Protein 4CW9 (pdb70)

Organism: NCBI:txid885315

Secondary structure (DSSP, 8-state):
--EE---HHHHHHHHHH-SEEEEEEE-SSB-SS---HHHHHHHHHH-TTSEEEEEETTT-HHHHHHHT--SSSEEEEEETTEEEEEEES--HHHHHHHHHT-/-EEE---HHHHHHHHTT-SEEEEEEE-TT-HHHHHHHHHHHHHHHH-TTSEEEEEETTT-HHHHHHHT--SBSEEEEEETTEEEEEEES--HHHHHHHHHTS--

B-factor: mean 36.19, std 14.2, range [16.57, 106.76]

Nearest PDB structures (foldseek):
  4cw9-assembly1_A  TM=1.010E+00  e=3.900E-22  Entamoeba histolytica HM-3:IMSS
  4j57-assembly1_F  TM=9.463E-01  e=2.880E-12  Plasmodium falciparum 3D7
  1syr-assembly1_B  TM=9.422E-01  e=5.236E-12  Plasmodium falciparum 3D7
  5jy5-assembly2_B  TM=9.322E-01  e=1.620E-11  Cryptococcus neoformans H99
  7vu4-assembly1_A  TM=9.335E-01  e=2.311E-10  synthetic construct

Solvent-accessible s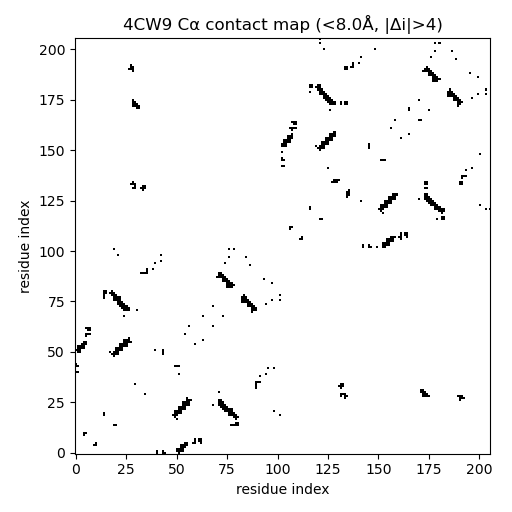urface area: 10497 Å² total; per-residue (Å²): 121,16,43,125,22,64,51,29,104,115,0,72,50,20,20,93,105,62,135,19,0,0,0,1,0,31,9,48,59,2,6,135,49,97,42,9,24,96,9,0,78,82,7,4,58,111,66,123,114,11,60,1,0,19,0,19,32,96,120,2,142,111,0,19,106,92,25,99,18,193,55,35,10,5,0,0,9,1,22,94,40,110,74,91,84,87,39,64,26,29,62,139,109,25,0,90,109,0,3,95,90,54,111,22,51,118,19,53,44,31,124,118,0,67,59,27,16,91,104,58,131,5,0,0,0,0,0,20,1,93,78,0,22,28,2,140,63,0,20,80,38,0,71,101,4,7,50,112,65,126,108,8,79,1,0,14,0,31,22,76,122,0,72,100,0,16,93,108,27,102,12,171,17,12,0,3,0,0,5,4,33,78,47,115,75,100,91,84,42,44,1,23,60,113,92,19,0,20,88,0,1,114,78,1,168,97

InterPro domains:
  IPR005746 Thioredoxin [PIRSF000077] (3-99)
  IPR005746 Thioredoxin [TIGR01068] (14-101)
  IPR013766 Thioredoxin domain [PF00085] (14-101)
  IPR013766 Thioredoxin domain [PS51352] (1-103)
  IPR017937 Thioredoxin, conserved site [PS00194] (23-41)
  IPR036249 Thioredoxin-like superfamily [SSF52833] (3-101)

Radius of gyration: 19.61 Å; Cα contacts (8 Å, |Δi|>4): 383; chains: 2; bounding box: 44×50×38 Å

CATH classification: 3.40.30.10

Sequence (206 aa):
AVLHINALDQLTALLSTEKVIVIDFFATWCGPSRSISPYFEEELAGQYNNIKFVKVDVDQAEEICVNYKVRSMMPTFVLVKDGIEQKRFSGADRNALKQMVETAAVLHINALDQLTALLSTEKVIVIDFFATWCGPSRSISPYFEELAGQYNNIKFVKVDVDQAEEICVNYKKVRSMPTFVLVKDGIEQKRFSGADRNALKQMVETAHH

Foldseek 3Di:
DAAEDQEPVVVQVCLQPAFKEKEWAAEPDDDPDDALVVVLVVVCVVCVNYHHYYYDCVRRVPVCVVVVPDAHTKIWMHGNNHTDDIDHDRDSVVVCVSSVVD/DEAEDQDPVVVLVVLQPAFKEKEWEAEPPDVQRVVCVVVLVVVCVVDPNYHYYYYYCVRRVVVCVVVVPDAPGKMWMRGNSRTDDIDHTNDSVVVVCVSVPNCD

Structure (mmCIF, N/CA/C/O backbone):
data_4CW9
#
_entry.id   4CW9
#
_cell.length_a   35.457
_cell.length_b   47.954
_cell.length_c   117.385
_cell.angle_alpha   90.00
_cell.angle_beta   90.00
_cell.angle_gamma   90.00
#
_symmetry.space_group_name_H-M   'P 21 21 21'
#
loop_
_entity.id
_entity.type
_entity.pdbx_description
1 polymer THIOREDOXIN
2 water water
#
loop_
_atom_site.group_PDB
_atom_site.id
_atom_site.type_symbol
_atom_site.label_atom_id
_atom_site.label_alt_id
_atom_site.label_comp_id
_atom_site.label_asym_id
_atom_site.label_entity_id
_atom_site.label_seq_id
_atom_site.pdbx_PDB_ins_code
_atom_site.Cartn_x
_atom_site.Cartn_y
_atom_site.Cartn_z
_atom_site.occupancy
_atom_site.B_iso_or_equiv
_atom_site.auth_seq_id
_atom_site.auth_comp_id
_atom_site.auth_asym_id
_atom_site.auth_atom_id
_atom_site.pdbx_PDB_model_num
ATOM 1 N N . ALA A 1 2 ? -27.402 -34.003 61.662 1.00 30.66 2 ALA A N 1
ATOM 2 C CA . ALA A 1 2 ? -26.651 -33.123 60.748 1.00 33.57 2 ALA A CA 1
ATOM 3 C C . ALA A 1 2 ? -26.527 -33.706 59.336 1.00 30.64 2 ALA A C 1
ATOM 4 O O . ALA A 1 2 ? -26.874 -34.859 59.069 1.00 28.32 2 ALA A O 1
ATOM 6 N N . VAL A 1 3 ? -25.996 -32.907 58.448 1.00 26.31 3 VAL A N 1
ATOM 7 C CA . VAL A 1 3 ? -25.740 -33.357 57.086 1.00 23.91 3 VAL A CA 1
ATOM 8 C C . VAL A 1 3 ? -24.364 -33.982 57.043 1.00 22.39 3 VAL A C 1
ATOM 9 O O . VAL A 1 3 ? -23.378 -33.410 57.547 1.00 24.77 3 VAL A O 1
ATOM 13 N N . LEU A 1 4 ? -24.267 -35.171 56.472 1.00 20.51 4 LEU A N 1
ATOM 14 C CA . LEU A 1 4 ? -22.988 -35.775 56.234 1.00 18.33 4 LEU A CA 1
ATOM 15 C C . LEU A 1 4 ? -22.255 -35.138 55.046 1.00 20.07 4 LEU A C 1
ATOM 16 O O . LEU A 1 4 ? -22.882 -34.650 54.072 1.00 20.50 4 LEU A O 1
ATOM 21 N N . HIS A 1 5 ? -20.920 -35.152 55.112 1.00 20.09 5 HIS A N 1
ATOM 22 C CA . HIS A 1 5 ? -20.121 -34.661 53.992 1.00 21.99 5 HIS A CA 1
ATOM 23 C C . HIS A 1 5 ? -19.114 -35.730 53.657 1.00 22.66 5 HIS A C 1
ATOM 24 O O . HIS A 1 5 ? -18.195 -35.962 54.423 1.00 21.61 5 HIS A O 1
ATOM 31 N N . ILE A 1 6 ? -19.321 -36.409 52.521 1.00 21.42 6 ILE A N 1
ATOM 32 C CA . ILE A 1 6 ? -18.473 -37.521 52.055 1.00 21.19 6 ILE A CA 1
ATOM 33 C C . ILE A 1 6 ? -17.919 -37.281 50.656 1.00 24.10 6 ILE A C 1
ATOM 34 O O . ILE A 1 6 ? -18.650 -36.882 49.734 1.00 24.25 6 ILE A O 1
ATOM 39 N N . ASN A 1 7 ? -16.636 -37.564 50.492 1.00 24.81 7 ASN A N 1
ATOM 40 C CA . ASN A 1 7 ? -15.960 -37.419 49.221 1.00 28.63 7 ASN A CA 1
ATOM 41 C C . ASN A 1 7 ? -15.223 -38.682 48.760 1.00 27.89 7 ASN A C 1
ATOM 42 O O . ASN A 1 7 ? -14.756 -38.719 47.646 1.00 29.07 7 ASN A O 1
ATOM 47 N N . ALA A 1 8 ? -15.233 -39.722 49.586 1.00 26.54 8 ALA A N 1
ATOM 48 C CA . ALA A 1 8 ? -14.535 -40.961 49.360 1.00 27.60 8 ALA A CA 1
ATOM 49 C C . ALA A 1 8 ? -15.527 -42.047 49.121 1.00 25.99 8 ALA A C 1
ATOM 50 O O . ALA A 1 8 ? -16.357 -42.326 49.969 1.00 28.12 8 ALA A O 1
ATOM 52 N N . LEU A 1 9 ? -15.395 -42.723 47.977 1.00 24.27 9 LEU A N 1
ATOM 53 C CA . LEU A 1 9 ? -16.303 -43.781 47.587 1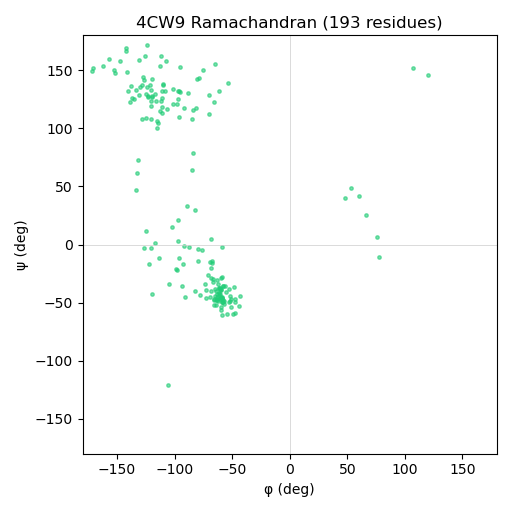.00 25.11 9 LEU A CA 1
ATOM 54 C C . LEU A 1 9 ? -16.497 -44.854 48.659 1.00 24.26 9 LEU A C 1
ATOM 55 O O . LEU A 1 9 ? -17.636 -45.256 48.931 1.00 28.45 9 LEU A O 1
ATOM 60 N N . ASP A 1 10 ? -15.429 -45.365 49.235 1.00 27.98 10 ASP A N 1
ATOM 61 C CA . ASP A 1 10 ? -15.591 -46.502 50.178 1.00 31.69 10 ASP A CA 1
ATOM 62 C C . ASP A 1 10 ? -16.349 -46.110 51.451 1.00 29.21 10 ASP A C 1
ATOM 63 O O . ASP A 1 10 ? -17.076 -46.928 52.052 1.00 27.51 10 ASP A O 1
ATOM 68 N N . GLN A 1 11 ? -16.201 -44.848 51.825 1.00 31.93 11 GLN A N 1
ATOM 69 C CA . GLN A 1 11 ? -16.953 -44.290 52.954 1.00 30.94 11 GLN A CA 1
ATOM 70 C C . GLN A 1 11 ? -18.414 -44.169 52.660 1.00 26.09 11 GLN A C 1
ATOM 71 O O . GLN A 1 11 ? -19.275 -44.460 53.504 1.00 28.55 11 GLN A O 1
ATOM 77 N N . LEU A 1 12 ? -18.743 -43.752 51.440 1.00 26.17 12 LEU A N 1
ATOM 78 C CA . LEU A 1 12 ? -20.150 -43.781 50.969 1.00 25.55 12 LEU A CA 1
ATOM 79 C C . LEU A 1 12 ? -20.713 -45.192 50.888 1.00 25.83 12 LEU A C 1
ATOM 80 O O . LEU A 1 12 ? -21.788 -45.477 51.369 1.00 22.99 12 LEU A O 1
ATOM 85 N N . THR A 1 13 ? -19.949 -46.072 50.277 1.00 29.14 13 THR A N 1
ATOM 86 C CA . THR A 1 13 ? -20.352 -47.450 50.147 1.00 27.87 13 THR A CA 1
ATOM 87 C C . THR A 1 13 ? -20.594 -48.088 51.523 1.00 31.12 13 THR A C 1
ATOM 88 O O . THR A 1 13 ? -21.607 -48.724 51.767 1.00 29.84 13 THR A O 1
ATOM 92 N N . ALA A 1 14 ? -19.670 -47.870 52.442 1.00 30.70 14 ALA A N 1
ATOM 93 C CA . ALA A 1 14 ? -19.858 -48.376 53.783 1.00 30.39 14 ALA A CA 1
ATOM 94 C C . ALA A 1 14 ? -21.128 -47.801 54.458 1.00 30.22 14 ALA A C 1
ATOM 95 O O . ALA A 1 14 ? -21.842 -48.523 55.164 1.00 32.12 14 ALA A O 1
ATOM 97 N N . LEU A 1 15 ? -21.448 -46.513 54.227 1.00 31.51 15 LEU A N 1
ATOM 98 C CA . LEU A 1 15 ? -22.668 -45.904 54.790 1.00 25.66 15 LEU A CA 1
ATOM 99 C C . LEU A 1 15 ? -23.953 -46.586 54.323 1.00 27.58 15 LEU A C 1
ATOM 100 O O . LEU A 1 15 ? -24.863 -46.890 55.109 1.00 30.23 15 LEU A O 1
ATOM 105 N N . LEU A 1 16 ? -23.998 -46.803 53.031 1.00 31.11 16 LEU A N 1
ATOM 106 C CA . LEU A 1 16 ? -25.034 -47.516 52.316 1.00 32.09 16 LEU A CA 1
ATOM 107 C C . LEU A 1 16 ? -25.241 -48.956 52.807 1.00 32.34 16 LEU A C 1
ATOM 108 O O . LEU A 1 16 ? -26.379 -49.414 52.867 1.00 37.16 16 LEU A O 1
ATOM 113 N N . SER A 1 17 ? -24.166 -49.625 53.192 1.00 36.84 17 SER A N 1
ATOM 114 C CA . SER A 1 17 ? -24.284 -50.901 53.936 1.00 43.05 17 SER A CA 1
ATOM 115 C C . SER A 1 17 ? -24.931 -50.815 55.326 1.00 43.27 17 SER A C 1
ATOM 116 O O . SER A 1 17 ? -25.673 -51.705 55.686 1.00 50.54 17 SER A O 1
ATOM 119 N N . THR A 1 18 ? -24.623 -49.769 56.089 1.00 47.96 18 THR A N 1
ATOM 120 C CA . THR A 1 18 ? -24.920 -49.701 57.522 1.00 46.79 18 THR A CA 1
ATOM 121 C C . THR A 1 18 ? -26.186 -48.924 57.851 1.00 51.98 18 THR A C 1
ATOM 122 O O . THR A 1 18 ? -26.773 -49.135 58.924 1.00 51.55 18 THR A O 1
ATOM 126 N N . GLU A 1 19 ? -26.624 -48.037 56.951 1.00 45.28 19 GLU A N 1
ATOM 127 C CA . GLU A 1 19 ? -27.891 -47.291 57.147 1.00 42.69 19 GLU A CA 1
ATOM 128 C C . GLU A 1 19 ? -28.924 -47.725 56.132 1.00 40.53 19 GLU A C 1
ATOM 129 O O . GLU A 1 19 ? -28.592 -48.241 55.104 1.00 42.22 19 GLU A O 1
ATOM 135 N N . LYS A 1 20 ? -30.171 -47.405 56.431 1.00 38.60 20 LYS A N 1
ATOM 136 C CA . LYS A 1 20 ? -31.332 -47.876 55.751 1.00 43.12 20 LYS A CA 1
ATOM 137 C C . LYS A 1 20 ? -31.795 -46.981 54.597 1.00 40.10 20 LYS A C 1
ATOM 138 O O . LYS A 1 20 ? -32.160 -47.487 53.527 1.00 36.85 20 LYS A O 1
ATOM 144 N N . VAL A 1 21 ? -31.825 -45.677 54.845 1.00 32.31 21 VAL A N 1
ATOM 145 C CA . VAL A 1 21 ? -32.293 -44.695 53.868 1.00 32.19 21 VAL A CA 1
ATOM 146 C C . VAL A 1 21 ? -31.307 -43.514 53.853 1.00 29.82 21 VAL A C 1
ATOM 147 O O . VAL A 1 21 ? -31.014 -42.897 54.872 1.00 23.57 21 VAL A O 1
ATOM 151 N N . ILE A 1 22 ? -30.806 -43.223 52.654 1.00 31.74 22 ILE A N 1
ATOM 152 C CA . ILE A 1 22 ? -29.810 -42.186 52.421 1.00 27.44 22 ILE A CA 1
ATOM 153 C C . ILE A 1 22 ? -30.286 -41.389 51.233 1.00 28.13 22 ILE A C 1
ATOM 154 O O . ILE A 1 22 ? -30.718 -41.968 50.211 1.00 25.53 22 ILE A O 1
ATOM 159 N N . VAL A 1 23 ? -30.236 -40.065 51.389 1.00 24.13 23 VAL A N 1
ATOM 160 C CA . VAL A 1 23 ? -30.431 -39.112 50.293 1.00 24.80 23 VAL A CA 1
ATOM 161 C C . VAL A 1 23 ? -29.124 -38.379 50.028 1.00 24.01 23 VAL A C 1
ATOM 162 O O . VAL A 1 23 ? -28.584 -37.676 50.940 1.00 24.22 23 VAL A O 1
ATOM 166 N N . ILE A 1 24 ? -28.559 -38.602 48.831 1.00 22.77 24 ILE A N 1
ATOM 167 C CA . ILE A 1 24 ? -27.263 -37.992 48.418 1.00 23.98 24 ILE A CA 1
ATOM 168 C C . ILE A 1 24 ? -27.492 -36.722 47.562 1.00 23.76 24 ILE A C 1
ATOM 169 O O . ILE A 1 24 ? -28.233 -36.767 46.613 1.00 25.42 24 ILE A O 1
ATOM 174 N N . ASP A 1 25 ? -26.808 -35.619 47.880 1.00 21.61 25 ASP A N 1
ATOM 175 C CA . ASP A 1 25 ? -26.846 -34.350 47.130 1.00 21.30 25 ASP A CA 1
ATOM 176 C C . ASP A 1 25 ? -25.430 -34.161 46.565 1.00 21.60 25 ASP A C 1
ATOM 177 O O . ASP A 1 25 ? -24.469 -33.867 47.307 1.00 18.81 25 ASP A O 1
ATOM 182 N N . PHE A 1 26 ? -25.325 -34.411 45.259 1.00 20.81 26 PHE A N 1
ATOM 183 C CA . PHE A 1 26 ? -24.118 -34.160 44.523 1.00 21.16 26 PHE A CA 1
ATOM 184 C C . PHE A 1 26 ? -24.237 -32.714 44.162 1.00 21.08 26 PHE A C 1
ATOM 185 O O . PHE A 1 26 ? -25.004 -32.329 43.250 1.00 22.48 26 PHE A O 1
ATOM 193 N N . PHE A 1 27 ? -23.424 -31.898 44.819 1.00 22.02 27 PHE A N 1
ATOM 194 C CA . PHE A 1 27 ? -23.498 -30.467 44.666 1.00 20.59 27 PHE A CA 1
ATOM 195 C C . PHE A 1 27 ? -22.139 -29.903 44.234 1.00 21.57 27 PHE A C 1
ATOM 196 O O . PHE A 1 27 ? -21.132 -30.607 44.192 1.00 16.57 27 PHE A O 1
ATOM 204 N N . ALA A 1 28 ? -22.135 -28.626 43.890 1.00 23.32 28 ALA A N 1
ATOM 205 C CA . ALA A 1 28 ? -20.894 -27.884 43.541 1.00 28.05 28 ALA A CA 1
ATOM 206 C C . ALA A 1 28 ? -20.869 -26.579 44.315 1.00 29.16 28 ALA A C 1
ATOM 207 O O . ALA A 1 28 ? -21.916 -26.128 44.727 1.00 32.89 28 ALA A O 1
ATOM 209 N N . THR A 1 29 ? -19.677 -25.999 44.470 1.00 32.45 29 THR A N 1
ATOM 210 C CA . THR A 1 29 ? -19.435 -24.678 45.080 1.00 32.50 29 THR A CA 1
ATOM 211 C C . THR A 1 29 ? -19.666 -23.489 44.074 1.00 34.08 29 THR A C 1
ATOM 212 O O . THR A 1 29 ? -19.038 -22.438 44.162 1.00 32.46 29 THR A O 1
ATOM 216 N N . TRP A 1 30 ? -20.568 -23.706 43.131 1.00 31.84 30 TRP A N 1
ATOM 217 C CA . TRP A 1 30 ? -21.001 -22.745 42.146 1.00 29.58 30 TRP A CA 1
ATOM 218 C C . TRP A 1 30 ? -22.436 -23.081 41.901 1.00 28.09 30 TRP A C 1
ATOM 219 O O . TRP A 1 30 ? -22.850 -24.203 42.171 1.00 30.09 30 TRP A O 1
ATOM 230 N N . CYS A 1 31 ? -23.194 -22.114 41.406 1.00 31.99 31 CYS A N 1
ATOM 231 C CA . CYS A 1 31 ? -24.554 -22.287 40.948 1.00 31.33 31 CYS A CA 1
ATOM 232 C C . CYS A 1 31 ? -24.631 -22.221 39.445 1.00 36.10 31 CYS A C 1
ATOM 233 O O . CYS A 1 31 ? -23.773 -21.598 38.801 1.00 34.27 31 CYS A O 1
ATOM 236 N N . GLY A 1 32 ? -25.705 -22.818 38.917 1.00 36.34 32 GLY A N 1
ATOM 237 C CA . GLY A 1 32 ? -26.070 -22.791 37.527 1.00 37.46 32 GLY A CA 1
ATOM 238 C C . GLY A 1 32 ? -27.241 -21.881 37.283 1.00 41.49 32 GLY A C 1
ATOM 239 O O . GLY A 1 32 ? -27.152 -20.720 37.608 1.00 53.62 32 GLY A O 1
ATOM 240 N N . PRO A 1 33 ? -28.348 -22.393 36.737 1.00 38.32 33 PRO A N 1
ATOM 241 C CA . PRO A 1 33 ? -29.562 -21.600 36.446 1.00 44.42 33 PRO A CA 1
ATOM 242 C C . PRO A 1 33 ? -30.399 -21.040 37.647 1.00 47.81 33 PRO A C 1
ATOM 243 O O . PRO A 1 33 ? -31.216 -20.118 37.466 1.00 51.50 33 PRO A O 1
ATOM 247 N N . SER A 1 34 ? -30.235 -21.622 38.836 1.00 41.96 34 SER A N 1
ATOM 248 C CA . SER A 1 34 ? -31.013 -21.205 39.977 1.00 37.27 34 SER A CA 1
ATOM 249 C C . SER A 1 34 ? -30.201 -21.229 41.251 1.00 33.42 34 SER A C 1
ATOM 250 O O . SER A 1 34 ? -29.082 -21.757 41.326 1.00 28.43 34 SER A O 1
ATOM 253 N N . ARG A 1 35 ? -30.762 -20.606 42.273 1.00 33.64 35 ARG A N 1
ATOM 254 C CA . ARG A 1 35 ? -30.048 -20.538 43.534 1.00 32.60 35 ARG A CA 1
ATOM 255 C C . ARG A 1 35 ? -29.906 -21.965 44.066 1.00 26.25 35 ARG A C 1
ATOM 256 O O . ARG A 1 35 ? -30.686 -22.880 43.749 1.00 24.62 35 ARG A O 1
ATOM 260 N N . SER A 1 36 ? -28.895 -22.112 44.877 1.00 25.10 36 SER A N 1
ATOM 261 C CA . SER A 1 36 ? -28.728 -23.270 45.683 1.00 27.82 36 SER A CA 1
ATOM 262 C C . SER A 1 36 ? -29.959 -23.616 46.567 1.00 24.48 36 SER A C 1
ATOM 263 O O . SER A 1 36 ? -30.548 -22.765 47.178 1.00 28.08 36 SER A O 1
ATOM 266 N N . ILE A 1 37 ? -30.248 -24.899 46.633 1.00 23.38 37 ILE A N 1
ATOM 267 C CA . ILE A 1 37 ? -31.252 -25.541 47.494 1.00 26.39 37 ILE A CA 1
ATOM 268 C C . ILE A 1 37 ? -30.586 -26.118 48.803 1.00 27.05 37 ILE A C 1
ATOM 269 O O . ILE A 1 37 ? -31.233 -26.743 49.664 1.00 25.69 37 ILE A O 1
ATOM 274 N N . SER A 1 38 ? -29.292 -25.898 48.967 1.00 27.82 38 SER A N 1
ATOM 275 C CA . SER A 1 38 ? -28.537 -26.400 50.119 1.00 30.05 38 SER A CA 1
ATOM 276 C C . SER A 1 38 ? -29.136 -26.030 51.477 1.00 28.14 38 SER A C 1
ATOM 277 O O . SER A 1 38 ? -29.097 -26.879 52.383 1.00 26.55 38 SER A O 1
ATOM 280 N N . PRO A 1 39 ? -29.692 -24.789 51.632 1.00 28.21 39 PRO A N 1
ATOM 281 C CA . PRO A 1 39 ? -30.414 -24.490 52.925 1.00 30.05 39 PRO A CA 1
ATOM 282 C C . PRO A 1 39 ? -31.621 -25.375 53.197 1.00 28.83 39 PRO A C 1
ATOM 283 O O . PRO A 1 39 ? -31.867 -25.748 54.334 1.00 27.43 39 PRO A O 1
ATOM 287 N N . TYR A 1 40 ? -32.356 -25.711 52.145 1.00 26.35 40 TYR A N 1
ATOM 288 C CA . TYR A 1 40 ? -33.510 -26.583 52.227 1.00 23.96 40 TYR A CA 1
ATOM 289 C C . TYR A 1 40 ? -33.100 -28.035 52.463 1.00 23.98 40 TYR A C 1
ATOM 290 O O . TYR A 1 40 ? -33.733 -28.747 53.249 1.00 23.96 40 TYR A O 1
ATOM 299 N N . PHE A 1 41 ? -32.024 -28.479 51.830 1.00 23.09 41 PHE A N 1
ATOM 300 C CA . PHE A 1 41 ? -31.455 -29.781 52.160 1.00 23.75 41 PHE A CA 1
ATOM 301 C C . PHE A 1 41 ? -31.055 -29.879 53.653 1.00 27.89 41 PHE A C 1
ATOM 302 O O . PHE A 1 41 ? -31.406 -30.894 54.320 1.00 22.64 41 PHE A O 1
ATOM 310 N N A GLU A 1 42 ? -30.334 -28.881 54.165 0.50 23.96 42 GLU A N 1
ATOM 311 N N B GLU A 1 42 ? -30.325 -28.866 54.164 0.50 25.16 42 GLU A N 1
ATOM 312 C CA A GLU A 1 42 ? -30.006 -28.857 55.557 0.50 24.52 42 GLU A CA 1
ATOM 313 C CA B GLU A 1 42 ? -29.983 -28.791 55.574 0.50 26.85 42 GLU A CA 1
ATOM 314 C C A GLU A 1 42 ? -31.252 -28.848 56.466 0.50 25.41 42 GLU A C 1
ATOM 315 C C B GLU A 1 42 ? -31.245 -28.843 56.460 0.50 26.76 42 GLU A C 1
ATOM 316 O O A GLU A 1 42 ? -31.291 -29.556 57.479 0.50 25.99 42 GLU A O 1
ATOM 317 O O B GLU A 1 42 ? -31.290 -29.587 57.447 0.50 27.35 42 GLU A O 1
ATOM 328 N N . GLU A 1 43 ? -32.265 -28.071 56.095 1.00 25.87 43 GLU A N 1
ATOM 329 C CA . GLU A 1 43 ? -33.568 -28.031 56.831 1.00 27.68 43 GLU A CA 1
ATOM 330 C C . GLU A 1 43 ? -34.293 -29.343 56.845 1.00 25.29 43 GLU A C 1
ATOM 331 O O . GLU A 1 43 ? -34.804 -29.774 57.909 1.00 23.59 43 GLU A O 1
ATOM 337 N N . LEU A 1 44 ? -34.340 -30.017 55.701 1.00 23.99 44 LEU A N 1
ATOM 338 C CA . LEU A 1 44 ? -34.878 -31.362 55.668 1.00 23.93 44 LEU A CA 1
ATOM 339 C C . LEU A 1 44 ? -34.056 -32.394 56.468 1.00 22.05 44 LEU A C 1
ATOM 340 O O . LEU A 1 44 ? -34.659 -33.212 57.159 1.00 19.70 44 LEU A O 1
ATOM 345 N N . ALA A 1 45 ? -32.728 -32.306 56.455 1.00 21.06 45 ALA A N 1
ATOM 346 C CA . ALA A 1 45 ? -31.864 -33.159 57.289 1.00 21.29 45 ALA A CA 1
ATOM 347 C C . ALA A 1 45 ? -32.194 -33.069 58.785 1.00 22.87 45 ALA A C 1
ATOM 348 O O . ALA A 1 45 ? -32.083 -34.065 59.504 1.00 22.83 45 ALA A O 1
ATOM 350 N N . GLY A 1 46 ? -32.583 -31.876 59.235 1.00 24.13 46 GLY A N 1
ATOM 351 C CA . GLY A 1 46 ? -32.904 -31.610 60.638 1.00 25.41 46 GLY A CA 1
ATOM 352 C C . GLY A 1 46 ? -34.285 -32.067 61.048 1.00 24.37 46 GLY A C 1
ATOM 353 O O . GLY A 1 46 ? -34.530 -32.164 62.238 1.00 23.25 46 GLY A O 1
ATOM 354 N N . GLN A 1 47 ? -35.152 -32.373 60.052 1.00 22.31 47 GLN A N 1
ATOM 355 C CA . GLN A 1 47 ? -36.550 -32.828 60.201 1.00 20.73 47 GLN A CA 1
ATOM 356 C C . GLN A 1 47 ? -36.715 -34.351 60.074 1.00 19.19 47 GLN A C 1
ATOM 357 O O . GLN A 1 47 ? -37.672 -34.903 60.615 1.00 22.17 47 GLN A O 1
ATOM 363 N N . TYR A 1 48 ? -35.757 -35.018 59.440 1.00 20.56 48 TYR A N 1
ATOM 364 C CA . TYR A 1 48 ? -35.809 -36.464 59.168 1.00 21.25 48 TYR A CA 1
ATOM 365 C C . TYR A 1 48 ? -34.514 -37.081 59.574 1.00 23.60 48 TYR A C 1
ATOM 366 O O . TYR A 1 48 ? -33.639 -37.469 58.747 1.00 23.41 48 TYR A O 1
ATOM 375 N N . ASN A 1 49 ? -34.361 -37.149 60.893 1.00 25.47 49 ASN A N 1
ATOM 376 C CA . ASN A 1 49 ? -33.150 -37.742 61.493 1.00 29.19 49 ASN A CA 1
ATOM 377 C C . ASN A 1 49 ? -33.075 -39.254 61.224 1.00 29.75 49 ASN A C 1
ATOM 378 O O . ASN A 1 49 ? -32.023 -39.873 61.386 1.00 32.66 49 ASN A O 1
ATOM 383 N N . ASN A 1 50 ? -34.174 -39.829 60.797 1.00 25.65 50 ASN A N 1
ATOM 384 C CA . ASN A 1 50 ? -34.184 -41.223 60.335 1.00 27.00 50 ASN A CA 1
ATOM 385 C C . ASN A 1 50 ? -33.598 -41.491 58.937 1.00 26.08 50 ASN A C 1
ATOM 386 O O . ASN A 1 50 ? -33.479 -42.624 58.494 1.00 29.05 50 ASN A O 1
ATOM 391 N N . ILE A 1 51 ? -33.227 -40.448 58.238 1.00 27.84 51 ILE A N 1
ATOM 392 C CA . ILE A 1 51 ? -32.612 -40.583 56.958 1.00 26.25 51 ILE A CA 1
ATOM 393 C C . ILE A 1 51 ? -31.248 -39.966 57.043 1.00 25.57 51 ILE A C 1
ATOM 394 O O . ILE A 1 51 ? -31.097 -38.908 57.667 1.00 25.14 51 ILE A O 1
ATOM 399 N N . LYS A 1 52 ? -30.252 -40.563 56.385 1.00 23.87 52 LYS A N 1
ATOM 400 C CA . LYS A 1 52 ? -28.922 -39.953 56.328 1.00 24.57 52 LYS A CA 1
ATOM 401 C C . LYS A 1 52 ? -28.837 -39.074 55.063 1.00 23.96 52 LYS A C 1
ATOM 402 O O . LYS A 1 52 ? -28.958 -39.553 53.926 1.00 23.42 52 LYS A O 1
ATOM 408 N N . PHE A 1 53 ? -28.638 -37.786 55.304 1.00 22.34 53 PHE A N 1
ATOM 409 C CA . PHE A 1 53 ? -28.466 -36.778 54.248 1.00 19.98 53 PHE A CA 1
ATOM 410 C C . PHE A 1 53 ? -26.990 -36.546 54.080 1.00 20.09 53 PHE A C 1
ATOM 411 O O . PHE A 1 53 ? -26.349 -36.115 55.001 1.00 20.62 53 PHE A O 1
ATOM 419 N N . VAL A 1 54 ? -26.498 -36.799 52.865 1.00 17.64 54 VAL A N 1
ATOM 420 C CA . VAL A 1 54 ? -25.115 -36.736 52.498 1.00 18.71 54 VAL A CA 1
ATOM 421 C C . VAL A 1 54 ? -24.905 -35.692 51.382 1.00 20.68 54 VAL A C 1
ATOM 422 O O . VAL A 1 54 ? -25.564 -35.763 50.320 1.00 21.87 54 VAL A O 1
ATOM 426 N N . LYS A 1 55 ? -23.970 -34.769 51.591 1.00 20.01 55 LYS A N 1
ATOM 427 C CA . LYS A 1 55 ? -23.475 -33.912 50.515 1.00 20.81 55 LYS A CA 1
ATOM 428 C C . LYS A 1 55 ? -22.145 -34.418 50.016 1.00 21.10 55 LYS A C 1
ATOM 429 O O . LYS A 1 55 ? -21.264 -34.829 50.829 1.00 19.21 55 LYS A O 1
ATOM 435 N N . VAL A 1 56 ? -22.054 -34.469 48.673 1.00 21.09 56 VAL A N 1
ATOM 436 C CA . VAL A 1 56 ? -20.850 -34.925 47.899 1.00 21.25 56 VAL A CA 1
ATOM 437 C C . VAL A 1 56 ? -20.520 -33.769 46.946 1.00 21.58 56 VAL A C 1
ATOM 438 O O . VAL A 1 56 ? -21.304 -33.427 46.087 1.00 20.54 56 VAL A O 1
ATOM 442 N N . ASP A 1 57 ? -19.411 -33.086 47.230 1.00 25.16 57 ASP A N 1
ATOM 443 C CA . ASP A 1 57 ? -18.865 -32.085 46.345 1.00 27.79 57 ASP A CA 1
ATOM 444 C C . ASP A 1 57 ? -18.300 -32.744 45.094 1.00 26.98 57 ASP A C 1
ATOM 445 O O . ASP A 1 57 ? -17.281 -33.414 45.135 1.00 25.43 57 ASP A O 1
ATOM 450 N N . VAL A 1 58 ? -18.946 -32.500 43.965 1.00 28.03 58 VAL A N 1
ATOM 451 C CA . VAL A 1 58 ? -18.555 -33.115 42.717 1.00 28.09 58 VAL A CA 1
ATOM 452 C C . VAL A 1 58 ? -17.116 -32.757 42.336 1.00 35.54 58 VAL A C 1
ATOM 453 O O . VAL A 1 58 ? -16.409 -33.550 41.741 1.00 37.32 58 VAL A O 1
ATOM 457 N N . ASP A 1 59 ? -16.634 -31.603 42.749 1.00 33.54 59 ASP A N 1
ATOM 458 C CA . ASP A 1 59 ? -15.248 -31.250 42.401 1.00 34.92 59 ASP A CA 1
ATOM 459 C C . ASP A 1 59 ? -14.186 -31.927 43.291 1.00 36.39 59 ASP A C 1
ATOM 460 O O . ASP A 1 59 ? -12.992 -31.722 43.065 1.00 36.77 59 ASP A O 1
ATOM 465 N N . GLN A 1 60 ? -14.614 -32.668 44.305 1.00 34.39 60 GLN A N 1
ATOM 466 C CA . GLN A 1 60 ? -13.718 -33.382 45.236 1.00 38.89 60 GLN A CA 1
ATOM 467 C C . GLN A 1 60 ? -13.923 -34.882 45.279 1.00 34.64 60 GLN A C 1
ATOM 468 O O . GLN A 1 60 ? -13.216 -35.559 45.973 1.00 38.25 60 GLN A O 1
ATOM 474 N N . ALA A 1 61 ? -14.889 -35.412 44.558 1.00 32.72 61 ALA A N 1
ATOM 475 C CA . ALA A 1 61 ? -15.273 -36.827 44.705 1.00 30.51 61 ALA A CA 1
ATOM 476 C C . ALA A 1 61 ? -15.365 -37.422 43.310 1.00 27.31 61 ALA A C 1
ATOM 477 O O . ALA A 1 61 ? -16.408 -37.893 42.907 1.00 28.12 61 ALA A O 1
ATOM 479 N N . GLU A 1 62 ? -14.257 -37.423 42.583 1.00 28.59 62 GLU A N 1
ATOM 480 C CA . GLU A 1 62 ? -14.286 -37.864 41.187 1.00 30.72 62 GLU A CA 1
ATOM 481 C C . GLU A 1 62 ? -14.760 -39.300 41.059 1.00 26.72 62 GLU A C 1
ATOM 482 O O . GLU A 1 62 ? -15.628 -39.638 40.246 1.00 28.35 62 GLU A O 1
ATOM 488 N N . GLU A 1 63 ? -14.225 -40.151 41.923 1.00 26.39 63 GLU A N 1
ATOM 489 C CA . GLU A 1 63 ? -14.549 -41.525 41.966 1.00 25.31 63 GLU A CA 1
ATOM 490 C C . GLU A 1 63 ? -16.015 -41.814 42.200 1.00 27.78 63 GLU A C 1
ATOM 491 O O . GLU A 1 63 ? -16.624 -42.672 41.538 1.00 28.10 63 GLU A O 1
ATOM 497 N N . ILE A 1 64 ? -16.619 -41.128 43.176 1.00 26.14 64 ILE A N 1
ATOM 498 C CA . ILE A 1 64 ? -18.040 -41.286 43.368 1.00 24.47 64 ILE A CA 1
ATOM 499 C C . ILE A 1 64 ? -18.781 -40.787 42.131 1.00 23.60 64 ILE A C 1
ATOM 500 O O . ILE A 1 64 ? -19.759 -41.371 41.697 1.00 25.73 64 ILE A O 1
ATOM 505 N N . CYS A 1 65 ? -18.400 -39.625 41.612 1.00 24.59 65 CYS A N 1
ATOM 506 C CA . CYS A 1 65 ? -19.134 -39.092 40.438 1.00 25.04 65 CYS A CA 1
ATOM 507 C C . CYS A 1 65 ? -19.066 -40.047 39.235 1.00 23.48 65 CYS A C 1
ATOM 508 O O . CYS A 1 65 ? -20.082 -40.247 38.558 1.00 23.61 65 CYS A O 1
ATOM 511 N N . VAL A 1 66 ? -17.900 -40.689 39.035 1.00 25.77 66 VAL A N 1
ATOM 512 C CA . VAL A 1 66 ? -17.753 -41.732 38.011 1.00 26.71 66 VAL A CA 1
ATOM 513 C C . VAL A 1 66 ? -18.685 -42.845 38.277 1.00 26.22 66 VAL A C 1
ATOM 514 O O . VAL A 1 66 ? -19.507 -43.224 37.445 1.00 28.12 66 VAL A O 1
ATOM 518 N N . ASN A 1 67 ? -18.593 -43.410 39.465 1.00 28.12 67 ASN A N 1
ATOM 519 C CA . ASN A 1 67 ? -19.405 -44.583 39.783 1.00 26.89 67 ASN A CA 1
ATOM 520 C C . ASN A 1 67 ? -20.894 -44.34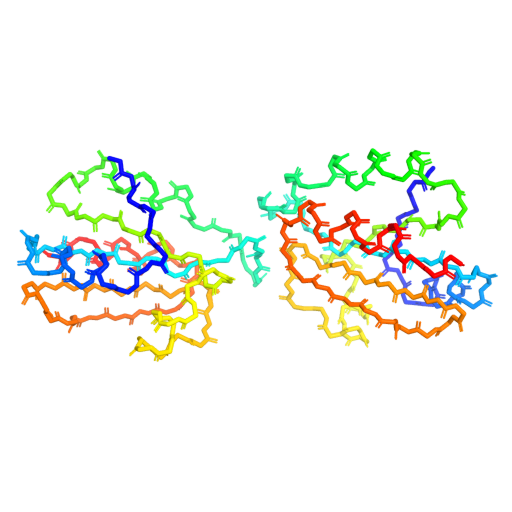5 39.716 1.00 28.76 67 ASN A C 1
ATOM 521 O O . ASN A 1 67 ? -21.687 -45.209 39.254 1.00 25.79 67 ASN A O 1
ATOM 526 N N . TYR A 1 68 ? -21.323 -43.165 40.183 1.00 24.57 68 TYR A N 1
ATOM 527 C CA . TYR A 1 68 ? -22.726 -42.816 40.162 1.00 24.44 68 TYR A CA 1
ATOM 528 C C . TYR A 1 68 ? -23.192 -42.151 38.824 1.00 21.98 68 TYR A C 1
ATOM 529 O O . TYR A 1 68 ? -24.325 -41.835 38.702 1.00 25.29 68 TYR A O 1
ATOM 538 N N . LYS A 1 69 ? -22.313 -41.927 37.866 1.00 22.83 69 LYS A N 1
ATOM 539 C CA . LYS A 1 69 ? -22.665 -41.341 36.554 1.00 22.88 69 LYS A CA 1
ATOM 540 C C . LYS A 1 69 ? -23.284 -39.934 36.668 1.00 23.04 69 LYS A C 1
ATOM 541 O O . LYS A 1 69 ? -24.301 -39.637 35.983 1.00 23.76 69 LYS A O 1
ATOM 545 N N . VAL A 1 70 ? -22.709 -39.106 37.567 1.00 20.49 70 VAL A N 1
ATOM 546 C CA . VAL A 1 70 ? -23.142 -37.757 37.790 1.00 19.97 70 VAL A CA 1
ATOM 547 C C . VAL A 1 70 ? -22.777 -36.895 36.554 1.00 19.34 70 VAL A C 1
ATOM 548 O O . VAL A 1 70 ? -21.698 -36.969 36.046 1.00 23.71 70 VAL A O 1
ATOM 552 N N . ARG A 1 71 ? -23.750 -36.174 36.019 1.00 22.43 71 ARG A N 1
ATOM 553 C CA . ARG A 1 71 ? -23.556 -35.361 34.848 1.00 21.90 71 ARG A CA 1
ATOM 554 C C . ARG A 1 71 ? -23.881 -33.912 35.042 1.00 24.88 71 ARG A C 1
ATOM 555 O O . ARG A 1 71 ? -23.475 -33.064 34.223 1.00 25.86 71 ARG A O 1
ATOM 563 N N . SER A 1 72 ? -24.612 -33.602 36.104 1.00 22.95 72 SER A N 1
ATOM 564 C CA . SER A 1 72 ? -25.088 -32.255 36.297 1.00 22.42 72 SER A CA 1
ATOM 565 C C . SER A 1 72 ? -25.226 -32.019 37.815 1.00 22.13 72 SER A C 1
ATOM 566 O O . SER A 1 72 ? -25.116 -32.952 38.622 1.00 24.01 72 SER A O 1
ATOM 569 N N A MET A 1 73 ? -25.503 -30.791 38.206 0.50 22.30 73 MET A N 1
ATOM 570 N N B MET A 1 73 ? -25.524 -30.773 38.161 0.50 24.24 73 MET A N 1
ATOM 571 C CA A MET A 1 73 ? -25.547 -30.479 39.634 0.50 22.38 73 MET A CA 1
ATOM 572 C CA B MET A 1 73 ? -25.530 -30.307 39.551 0.50 25.65 73 MET A CA 1
ATOM 573 C C A MET A 1 73 ? -26.565 -29.400 39.888 0.50 22.27 73 MET A C 1
ATOM 574 C C B MET A 1 73 ? -26.705 -29.385 39.801 0.50 24.27 73 MET A C 1
ATOM 575 O O A MET A 1 73 ? -26.573 -28.400 39.169 0.50 22.96 73 MET A O 1
ATOM 576 O O B MET A 1 73 ? -26.968 -28.490 39.001 0.50 23.96 73 MET A O 1
ATOM 585 N N . PRO A 1 74 ? -27.447 -29.618 40.895 1.00 23.46 74 PRO A N 1
ATOM 586 C CA . PRO A 1 74 ? -27.317 -30.727 41.855 1.00 22.41 74 PRO A CA 1
ATOM 587 C C . PRO A 1 74 ? -27.983 -31.973 41.368 1.00 23.31 74 PRO A C 1
ATOM 588 O O . PRO A 1 74 ? -29.007 -31.903 40.680 1.00 27.17 74 PRO A O 1
ATOM 592 N N . THR A 1 75 ? -27.437 -33.136 41.713 1.00 22.86 75 THR A N 1
ATOM 593 C CA . THR A 1 75 ? -28.159 -34.384 41.448 1.00 23.51 75 THR A CA 1
ATOM 594 C C . THR A 1 75 ? -28.453 -35.021 42.806 1.00 24.63 75 THR A C 1
ATOM 595 O O . THR A 1 75 ? -27.545 -35.191 43.671 1.00 21.50 75 THR A O 1
ATOM 599 N N . PHE A 1 76 ? -29.715 -35.386 43.001 1.00 22.09 76 PHE A N 1
ATOM 600 C CA . PHE A 1 76 ? -30.127 -35.981 44.245 1.00 20.49 76 PHE A CA 1
ATOM 601 C C . PHE A 1 76 ? -30.463 -37.400 44.025 1.00 22.60 76 PHE A C 1
ATOM 602 O O . PHE A 1 76 ? -31.245 -37.690 43.109 1.00 21.48 76 PHE A O 1
ATOM 610 N N . VAL A 1 77 ? -29.860 -38.295 44.789 1.00 21.56 77 VAL A N 1
ATOM 611 C CA . VAL A 1 77 ? -30.077 -39.748 44.610 1.00 23.98 77 VAL A CA 1
ATOM 612 C C . VAL A 1 77 ? -30.685 -40.309 45.945 1.00 24.91 77 VAL A C 1
ATOM 613 O O . VAL A 1 77 ? -30.124 -40.065 47.026 1.00 25.70 77 VAL A O 1
ATOM 617 N N . LEU A 1 78 ? -31.816 -41.008 45.887 1.00 25.93 78 LEU A N 1
ATOM 618 C CA . LEU A 1 78 ? -32.368 -41.738 47.040 1.00 24.33 78 LEU A CA 1
ATOM 619 C C . LEU A 1 78 ? -31.992 -43.205 46.993 1.00 33.01 78 LEU A C 1
ATOM 620 O O . LEU A 1 78 ? -32.233 -43.910 45.961 1.00 31.04 78 LEU A O 1
ATOM 625 N N . VAL A 1 79 ? -31.386 -43.655 48.092 1.00 31.55 79 VAL A N 1
ATOM 626 C CA . VAL A 1 79 ? -30.925 -45.004 48.253 1.00 33.77 79 VAL A CA 1
ATOM 627 C C . VAL A 1 79 ? -31.566 -45.643 49.512 1.00 36.92 79 VAL A C 1
ATOM 628 O O . VAL A 1 79 ? -31.490 -45.080 50.594 1.00 30.24 79 VAL A O 1
ATOM 632 N N . LYS A 1 80 ? -32.187 -46.813 49.325 1.00 36.92 80 LYS A N 1
ATOM 633 C CA . LYS A 1 80 ? -32.753 -47.628 50.405 1.00 41.47 80 LYS A CA 1
ATOM 634 C C . LYS A 1 80 ? -32.175 -49.048 50.352 1.00 43.54 80 LYS A C 1
ATOM 635 O O . LYS A 1 80 ? -32.120 -49.696 49.280 1.00 43.56 80 LYS A O 1
ATOM 637 N N . ASP A 1 81 ? -31.690 -49.486 51.507 1.00 42.85 81 ASP A N 1
ATOM 638 C CA . ASP A 1 81 ? -31.171 -50.832 51.707 1.00 43.53 81 ASP A CA 1
ATOM 639 C C . ASP A 1 81 ? -30.137 -51.134 50.667 1.00 42.69 81 ASP A C 1
ATOM 640 O O . ASP A 1 81 ? -30.156 -52.172 50.020 1.00 44.66 81 ASP A O 1
ATOM 645 N N . GLY A 1 82 ? -29.205 -50.216 50.496 1.00 37.85 82 GLY A N 1
ATOM 646 C CA . GLY A 1 82 ? -28.124 -50.459 49.590 1.00 36.46 82 GLY A CA 1
ATOM 647 C C . GLY A 1 82 ? -28.463 -50.291 48.129 1.00 36.69 82 GLY A C 1
ATOM 648 O O . GLY A 1 82 ? -27.558 -50.257 47.313 1.00 42.22 82 GLY A O 1
ATOM 649 N N . ILE A 1 83 ? -29.726 -50.148 47.760 1.00 35.59 83 ILE A N 1
ATOM 650 C CA . ILE A 1 83 ? -29.987 -49.980 46.335 1.00 37.41 83 ILE A CA 1
ATOM 651 C C . ILE A 1 83 ? -30.705 -48.686 45.954 1.00 33.05 83 ILE A C 1
ATOM 652 O O . ILE A 1 83 ? -31.656 -48.261 46.596 1.00 38.44 83 ILE A O 1
ATOM 657 N N . GLU A 1 84 ? -30.242 -48.070 44.876 1.00 35.90 84 GLU A N 1
ATOM 658 C CA . GLU A 1 84 ? -30.766 -46.794 44.407 1.00 36.58 84 GLU A CA 1
ATOM 659 C C . GLU A 1 84 ? -32.230 -46.856 44.028 1.00 36.21 84 GLU A C 1
ATOM 660 O O . GLU A 1 84 ? -32.625 -47.686 43.256 1.00 40.57 84 GLU A O 1
ATOM 666 N N . GLN A 1 85 ? -33.014 -45.909 44.496 1.00 34.93 85 GLN A N 1
ATOM 667 C CA . GLN A 1 85 ? -34.430 -45.907 44.283 1.00 36.79 85 GLN A CA 1
ATOM 668 C C . GLN A 1 85 ? -34.912 -44.909 43.244 1.00 42.14 85 GLN A C 1
ATOM 669 O O . GLN A 1 85 ? -35.890 -45.148 42.498 1.00 46.58 85 GLN A O 1
ATOM 675 N N . LYS A 1 86 ? -34.237 -43.778 43.188 1.00 38.92 86 LYS A N 1
ATOM 676 C CA . LYS A 1 86 ? -34.741 -42.643 42.470 1.00 37.58 86 LYS A CA 1
ATOM 677 C C . LYS A 1 86 ? -33.634 -41.599 42.447 1.00 36.30 86 LYS A C 1
ATOM 678 O O . LYS A 1 86 ? -32.882 -41.487 43.411 1.00 29.16 86 LYS A O 1
ATOM 684 N N . ARG A 1 87 ? -33.605 -40.799 41.388 1.00 34.64 87 ARG A N 1
ATOM 685 C CA . ARG A 1 87 ? -32.694 -39.692 41.287 1.00 29.86 87 ARG A CA 1
ATOM 686 C C . ARG A 1 87 ? -33.322 -38.629 40.399 1.00 33.23 87 ARG A C 1
ATOM 687 O O . ARG A 1 87 ? -34.138 -38.940 39.499 1.00 28.71 87 ARG A O 1
ATOM 695 N N . PHE A 1 88 ? -33.031 -37.374 40.668 1.00 32.55 88 PHE A N 1
ATOM 696 C CA . PHE A 1 88 ? -33.335 -36.295 39.754 1.00 29.95 88 PHE A CA 1
ATOM 697 C C . PHE A 1 88 ? -32.191 -35.312 39.822 1.00 31.00 88 PHE A C 1
ATOM 698 O O . PHE A 1 88 ? -31.332 -35.335 40.728 1.00 24.14 88 PHE A O 1
ATOM 706 N N . SER A 1 89 ? -32.219 -34.391 38.875 1.00 28.99 89 SER A N 1
ATOM 707 C CA . SER A 1 89 ? -31.218 -33.334 38.805 1.00 28.77 89 SER A CA 1
ATOM 708 C C . SER A 1 89 ? -31.947 -32.033 38.731 1.00 26.90 89 SER A C 1
ATOM 709 O O . SER A 1 89 ? -33.069 -31.956 38.127 1.00 29.84 89 SER A O 1
ATOM 712 N N . GLY A 1 90 ? -31.377 -31.018 39.369 1.00 25.63 90 GLY A N 1
ATOM 71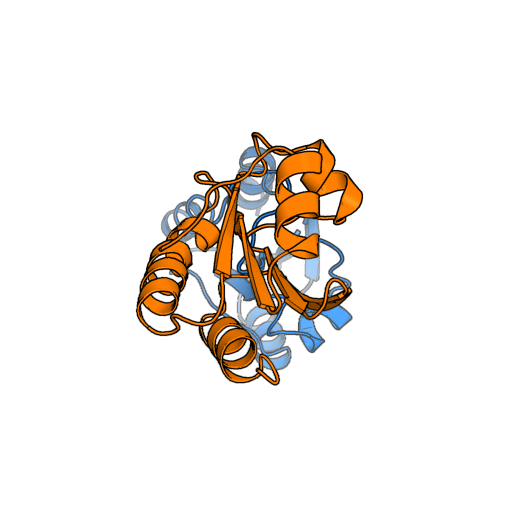3 C CA . GLY A 1 90 ? -32.002 -29.703 39.432 1.00 28.47 90 GLY A CA 1
ATOM 714 C C . GLY A 1 90 ? -32.263 -29.308 40.861 1.00 28.34 90 GLY A C 1
ATOM 715 O O . GLY A 1 90 ? -32.586 -30.144 41.692 1.00 30.80 90 GLY A O 1
ATOM 716 N N . ALA A 1 91 ? -32.134 -28.010 41.092 1.00 30.53 91 ALA A N 1
ATOM 717 C CA . ALA A 1 91 ? -32.282 -27.296 42.363 1.00 31.16 91 ALA A CA 1
ATOM 718 C C . ALA A 1 91 ? -33.729 -27.000 42.563 1.00 33.89 91 ALA A C 1
ATOM 719 O O . ALA A 1 91 ? -34.127 -25.832 42.584 1.00 31.38 91 ALA A O 1
ATOM 721 N N . ASP A 1 92 ? -34.489 -28.093 42.690 1.00 32.49 92 ASP A N 1
ATOM 722 C CA . ASP A 1 92 ? -35.962 -28.108 42.703 1.00 35.22 92 ASP A CA 1
ATOM 723 C C . ASP A 1 92 ? -36.515 -28.584 44.084 1.00 29.99 92 ASP A C 1
ATOM 724 O O . ASP A 1 92 ? -36.539 -29.783 44.351 1.00 32.26 92 ASP A O 1
ATOM 729 N N . ARG A 1 93 ? -36.935 -27.622 44.914 1.00 33.00 93 ARG A N 1
ATOM 730 C CA . ARG A 1 93 ? -37.451 -27.843 46.291 1.00 35.59 93 ARG A CA 1
ATOM 731 C C . ARG A 1 93 ? -38.566 -28.887 46.332 1.00 34.79 93 ARG A C 1
ATOM 732 O O . ARG A 1 93 ? -38.543 -29.805 47.156 1.00 32.40 93 ARG A O 1
ATOM 740 N N . ASN A 1 94 ? -39.511 -28.818 45.392 1.00 38.16 94 ASN A N 1
ATOM 741 C CA . ASN A 1 94 ? -40.604 -29.786 45.330 1.00 37.19 94 ASN A CA 1
ATOM 742 C C . ASN A 1 94 ? -40.184 -31.208 45.125 1.00 35.06 94 ASN A C 1
ATOM 743 O O . ASN A 1 94 ? -40.681 -32.138 45.769 1.00 35.05 94 ASN A O 1
ATOM 748 N N . ALA A 1 95 ? -39.280 -31.393 44.177 1.00 35.31 95 ALA A N 1
ATOM 749 C CA . ALA A 1 95 ? -38.777 -32.710 43.860 1.00 30.97 95 ALA A CA 1
ATOM 750 C C . ALA A 1 95 ? -38.065 -33.281 45.045 1.00 24.82 95 ALA A C 1
ATOM 751 O O . ALA A 1 95 ? -38.173 -34.465 45.315 1.00 28.43 95 ALA A O 1
ATOM 753 N N . LEU A 1 96 ? -37.273 -32.454 45.697 1.00 27.88 96 LEU A N 1
ATOM 754 C CA . LEU A 1 96 ? -36.508 -32.904 46.887 1.00 26.89 96 LEU A CA 1
ATOM 755 C C . LEU A 1 96 ? -37.476 -33.361 48.063 1.00 29.17 96 LEU A C 1
ATOM 756 O O . LEU A 1 96 ? -37.311 -34.431 48.688 1.00 26.84 96 LEU A O 1
ATOM 761 N N . LYS A 1 97 ? -38.479 -32.548 48.312 1.00 31.18 97 LYS A N 1
ATOM 762 C CA . LYS A 1 97 ? -39.491 -32.837 49.353 1.00 32.95 97 LYS A CA 1
ATOM 763 C C . LYS A 1 97 ? -40.156 -34.156 49.061 1.00 33.38 97 LYS A C 1
ATOM 764 O O . LYS A 1 97 ? -40.261 -35.013 49.946 1.00 29.35 97 LYS A O 1
ATOM 770 N N . GLN A 1 98 ? -40.574 -34.342 47.812 1.00 34.79 98 GLN A N 1
ATOM 771 C CA . GLN A 1 98 ? -41.239 -35.554 47.438 1.00 38.33 98 GLN A CA 1
ATOM 772 C C . GLN A 1 98 ? -40.381 -36.751 47.688 1.00 33.42 98 GLN A C 1
ATOM 773 O O . GLN A 1 98 ? -40.835 -37.736 48.234 1.00 36.36 98 GLN A O 1
ATOM 779 N N . MET A 1 99 ? -39.133 -36.687 47.223 1.00 35.67 99 MET A N 1
ATOM 780 C CA . MET A 1 99 ? -38.151 -37.771 47.451 1.00 30.94 99 MET A CA 1
ATOM 781 C C . MET A 1 99 ? -38.042 -38.111 48.932 1.00 28.74 99 MET A C 1
ATOM 782 O O . MET A 1 99 ? -38.103 -39.268 49.326 1.00 28.34 99 MET A O 1
ATOM 787 N N . VAL A 1 100 ? -37.866 -37.079 49.762 1.00 31.39 100 VAL A N 1
ATOM 788 C CA . VAL A 1 100 ? -37.778 -37.282 51.202 1.00 33.61 100 VAL A CA 1
ATOM 789 C C . VAL A 1 100 ? -39.089 -37.842 51.798 1.00 36.42 100 VAL A C 1
ATOM 790 O O . VAL A 1 100 ? -39.069 -38.857 52.479 1.00 33.88 100 VAL A O 1
ATOM 794 N N . GLU A 1 101 ? -40.201 -37.183 51.514 1.00 44.69 101 GLU A N 1
ATOM 795 C CA . GLU A 1 101 ? -41.546 -37.618 51.905 1.00 51.70 101 GLU A CA 1
ATOM 796 C C . GLU A 1 101 ? -41.760 -39.096 51.692 1.00 51.52 101 GLU A C 1
ATOM 797 O O . GLU A 1 101 ? -42.290 -39.765 52.553 1.00 56.33 101 GLU A O 1
ATOM 803 N N . THR A 1 102 ? -41.319 -39.599 50.548 1.00 53.87 102 THR A N 1
ATOM 804 C CA . THR A 1 102 ? -41.585 -40.981 50.130 1.00 53.21 102 THR A CA 1
ATOM 805 C C . THR A 1 102 ? -40.462 -41.964 50.418 1.00 54.07 102 THR A C 1
ATOM 806 O O . THR A 1 102 ? -40.433 -43.022 49.817 1.00 55.75 102 THR A O 1
ATOM 810 N N . ALA A 1 103 ? -39.568 -41.637 51.354 1.00 54.12 103 ALA A N 1
ATOM 811 C CA . ALA A 1 103 ? -38.312 -42.371 51.561 1.00 48.70 103 ALA A CA 1
ATOM 812 C C . ALA A 1 103 ? -38.471 -43.592 52.478 1.00 51.91 103 ALA A C 1
ATOM 813 O O . ALA A 1 103 ? -39.478 -43.716 53.195 1.00 56.88 103 ALA A O 1
ATOM 815 N N . ALA B 1 2 ? -11.181 0.418 42.477 1.00 59.27 2 ALA B N 1
ATOM 816 C CA . ALA B 1 2 ? -10.422 -0.876 42.471 1.00 67.63 2 ALA B CA 1
ATOM 817 C C . ALA B 1 2 ? -11.071 -1.954 41.570 1.00 66.09 2 ALA B C 1
ATOM 818 O O . ALA B 1 2 ? -10.379 -2.516 40.678 1.00 73.85 2 ALA B O 1
ATOM 820 N N . VAL B 1 3 ? -12.368 -2.241 41.797 1.00 55.02 3 VAL B N 1
ATOM 821 C CA . VAL B 1 3 ? -13.106 -3.232 40.984 1.00 47.95 3 VAL B CA 1
ATOM 822 C C . VAL B 1 3 ? -14.109 -2.600 39.998 1.00 46.86 3 VAL B C 1
ATOM 823 O O . VAL B 1 3 ? -15.119 -2.009 40.377 1.00 39.62 3 VAL B O 1
ATOM 827 N N . LEU B 1 4 ? -13.864 -2.807 38.721 1.00 42.28 4 LEU B N 1
ATOM 828 C CA . LEU B 1 4 ? -14.719 -2.276 37.686 1.00 39.34 4 LEU B CA 1
ATOM 829 C C . LEU B 1 4 ? -15.903 -3.206 37.572 1.00 36.21 4 LEU B C 1
ATOM 830 O O . LEU B 1 4 ? -15.737 -4.419 37.688 1.00 40.52 4 LEU B O 1
ATOM 835 N N . HIS B 1 5 ? -17.070 -2.632 37.335 1.00 32.81 5 HIS B N 1
ATOM 836 C CA . HIS B 1 5 ? -18.330 -3.310 37.064 1.00 33.44 5 HIS B CA 1
ATOM 837 C C . HIS B 1 5 ? -18.778 -3.106 35.634 1.00 36.48 5 HIS B C 1
ATOM 838 O O . HIS B 1 5 ? -19.007 -1.970 35.229 1.00 32.99 5 HIS B O 1
ATOM 845 N N . ILE B 1 6 ? -18.893 -4.199 34.865 1.00 35.32 6 ILE B N 1
ATOM 846 C CA . ILE B 1 6 ? -19.151 -4.108 33.444 1.00 33.34 6 ILE B CA 1
ATOM 847 C C . ILE B 1 6 ? -20.173 -5.160 33.003 1.00 34.67 6 ILE B C 1
ATOM 848 O O . ILE B 1 6 ? -19.919 -6.367 33.151 1.00 34.06 6 ILE B O 1
ATOM 853 N N . ASN B 1 7 ? -21.272 -4.696 32.403 1.00 29.39 7 ASN B N 1
ATOM 854 C CA . ASN B 1 7 ? -22.295 -5.563 31.857 1.00 32.03 7 ASN B CA 1
ATOM 855 C C . ASN B 1 7 ? -22.482 -5.553 30.349 1.00 30.17 7 ASN B C 1
ATOM 856 O O . ASN B 1 7 ? -23.181 -6.426 29.843 1.00 31.67 7 ASN B O 1
ATOM 861 N N . ALA B 1 8 ? -21.877 -4.584 29.647 1.00 31.12 8 ALA B N 1
ATOM 862 C CA . ALA B 1 8 ? -21.900 -4.485 28.164 1.00 27.79 8 ALA B CA 1
ATOM 863 C C . ALA B 1 8 ? -20.676 -5.088 27.506 1.00 24.57 8 ALA B C 1
ATOM 864 O O . ALA B 1 8 ? -19.522 -4.814 27.889 1.00 24.69 8 ALA B O 1
ATOM 866 N N . LEU B 1 9 ? -20.928 -5.901 26.502 1.00 23.87 9 LEU B N 1
ATOM 867 C CA . LEU B 1 9 ? -19.873 -6.579 25.761 1.00 26.73 9 LEU B CA 1
ATOM 868 C C . LEU B 1 9 ? -18.840 -5.631 25.128 1.00 27.15 9 LEU B C 1
ATOM 869 O O . LEU B 1 9 ? -17.658 -5.843 25.256 1.00 24.22 9 LEU B O 1
ATOM 874 N N . ASP B 1 10 ? -19.286 -4.593 24.429 1.00 28.43 10 ASP B N 1
ATOM 875 C CA . ASP B 1 10 ? -18.307 -3.662 23.810 1.00 28.95 10 ASP B CA 1
ATOM 876 C C . ASP B 1 10 ? -17.406 -2.926 24.862 1.00 25.35 10 ASP B C 1
ATOM 877 O O . ASP B 1 10 ? -16.222 -2.700 24.637 1.00 29.20 10 ASP B O 1
ATOM 882 N N . GLN B 1 11 ? -17.946 -2.616 26.015 1.00 23.93 11 GLN B N 1
ATOM 883 C CA . GLN B 1 11 ? -17.185 -2.065 27.123 1.00 28.73 11 GLN B CA 1
ATOM 884 C C . GLN B 1 11 ? -16.090 -2.989 27.664 1.00 24.93 11 GLN B C 1
ATOM 885 O O . GLN B 1 11 ? -14.964 -2.568 27.818 1.00 22.66 11 GLN B O 1
ATOM 891 N N . LEU B 1 12 ? -16.429 -4.253 27.924 1.00 22.95 12 LEU B N 1
ATOM 892 C CA . LEU B 1 12 ? -15.438 -5.249 28.320 1.00 21.27 12 LEU B CA 1
ATOM 893 C C . LEU B 1 12 ? -14.364 -5.430 27.290 1.00 22.31 12 LEU B C 1
ATOM 894 O O . LEU B 1 12 ? -13.159 -5.386 27.574 1.00 22.36 12 LEU B O 1
ATOM 899 N N . THR B 1 13 ? -14.799 -5.621 26.045 1.00 25.33 13 THR B N 1
ATOM 900 C CA . THR B 1 13 ? -13.836 -5.882 24.942 1.00 23.64 13 THR B CA 1
ATOM 901 C C . THR B 1 13 ? -12.913 -4.688 24.799 1.00 20.59 13 THR B C 1
ATOM 902 O O . THR B 1 13 ? -11.743 -4.867 24.624 1.00 19.60 13 THR B O 1
ATOM 906 N N . ALA B 1 14 ? -13.417 -3.461 24.892 1.00 20.95 14 ALA B N 1
ATOM 907 C CA . ALA B 1 14 ? -12.485 -2.279 24.861 1.00 23.26 14 ALA B CA 1
ATOM 908 C C . ALA B 1 14 ? -11.499 -2.336 26.043 1.00 24.78 14 ALA B C 1
ATOM 909 O O . ALA B 1 14 ? -10.316 -2.071 25.910 1.00 23.07 14 ALA B O 1
ATOM 911 N N . LEU B 1 15 ? -11.977 -2.672 27.218 1.00 23.59 15 LEU B N 1
ATOM 912 C CA . LEU B 1 15 ? -11.036 -2.796 28.333 1.00 22.05 15 LEU B CA 1
ATOM 913 C C . LEU B 1 15 ? -9.985 -3.783 28.027 1.00 21.65 15 LEU B C 1
ATOM 914 O O . LEU B 1 15 ? -8.831 -3.565 28.242 1.00 20.98 15 LEU B O 1
ATOM 919 N N . LEU B 1 16 ? -10.390 -4.950 27.582 1.00 22.55 16 LEU B N 1
ATOM 920 C CA . LEU B 1 16 ? -9.433 -6.019 27.344 1.00 21.99 16 LEU B CA 1
ATOM 921 C C . LEU B 1 16 ? -8.473 -5.749 26.197 1.00 21.53 16 LEU B C 1
ATOM 922 O O . LEU B 1 16 ? -7.461 -6.445 26.038 1.00 22.29 16 LEU B O 1
ATOM 927 N N . SER B 1 17 ? -8.820 -4.769 25.366 1.00 22.42 17 SER B N 1
ATOM 928 C CA . SER B 1 17 ? -8.002 -4.347 24.248 1.00 23.07 17 SER B CA 1
ATOM 929 C C . SER B 1 17 ? -7.074 -3.220 24.649 1.00 28.72 17 SER B C 1
ATOM 930 O O . SER B 1 17 ? -6.316 -2.744 23.822 1.00 35.45 17 SER B O 1
ATOM 933 N N . THR B 1 18 ? -7.164 -2.795 25.908 1.00 31.08 18 THR B N 1
ATOM 934 C CA . THR B 1 18 ? -6.430 -1.623 26.416 1.00 34.65 18 THR B CA 1
ATOM 935 C C . THR B 1 18 ? -5.476 -2.018 27.583 1.00 35.84 18 THR B C 1
ATOM 936 O O . THR B 1 18 ? -4.334 -1.572 27.618 1.00 37.07 18 THR B O 1
ATOM 940 N N . GLU B 1 19 ? -5.941 -2.863 28.497 1.00 32.36 19 GLU B N 1
ATOM 941 C CA . GLU B 1 19 ? -5.171 -3.304 29.645 1.00 34.15 19 GLU B CA 1
ATOM 942 C C . GLU B 1 19 ? -4.483 -4.632 29.389 1.00 33.01 19 GLU B C 1
ATOM 943 O O . GLU B 1 19 ? -4.978 -5.453 28.630 1.00 28.85 19 GLU B O 1
ATOM 949 N N . LYS B 1 20 ? -3.357 -4.885 30.056 1.00 33.64 20 LYS B N 1
ATOM 950 C CA . LYS B 1 20 ? -2.532 -6.064 29.747 1.00 35.56 20 LYS B CA 1
ATOM 951 C C . LYS B 1 20 ? -3.061 -7.327 30.427 1.00 35.58 20 LYS B C 1
ATOM 952 O O . LYS B 1 20 ? -3.027 -8.431 29.855 1.00 36.65 20 LYS B O 1
ATOM 958 N N . VAL B 1 21 ? -3.508 -7.166 31.665 1.00 31.89 21 VAL B N 1
ATOM 959 C CA . VAL B 1 21 ? -3.875 -8.294 32.514 1.00 31.12 21 VAL B CA 1
ATOM 960 C C . VAL B 1 21 ? -5.143 -7.960 33.230 1.00 28.26 21 VAL B C 1
ATOM 961 O O . VAL B 1 21 ? -5.220 -6.956 33.935 1.00 29.91 21 VAL B O 1
ATOM 965 N N . ILE B 1 22 ? -6.121 -8.854 33.090 1.00 25.60 22 ILE B N 1
ATOM 966 C CA . ILE B 1 22 ? -7.469 -8.706 33.650 1.00 25.36 22 ILE B CA 1
ATOM 967 C C . ILE B 1 22 ? -7.978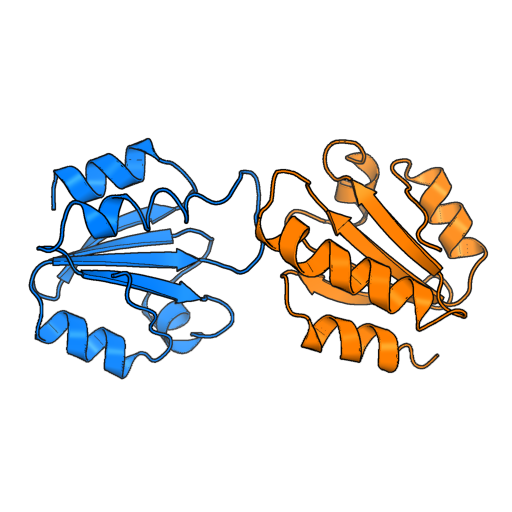 -10.031 34.250 1.00 25.27 22 ILE B C 1
ATOM 968 O O . ILE B 1 22 ? -7.815 -11.101 33.645 1.00 23.48 22 ILE B O 1
ATOM 973 N N . VAL B 1 23 ? -8.599 -9.951 35.437 1.00 27.07 23 VAL B N 1
ATOM 974 C CA . VAL B 1 23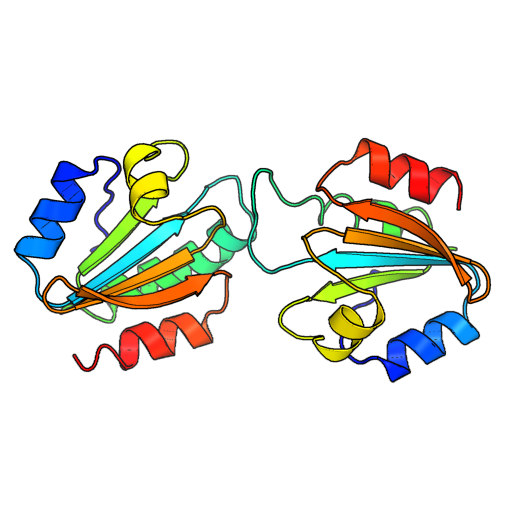 ? -9.289 -11.077 36.061 1.00 26.97 23 VAL B CA 1
ATOM 975 C C . VAL B 1 23 ? -10.704 -10.660 36.248 1.00 25.76 23 VAL B C 1
ATOM 976 O O . VAL B 1 23 ? -10.988 -9.625 36.904 1.00 24.37 23 VAL B O 1
ATOM 980 N N . ILE B 1 24 ? -11.596 -11.477 35.679 1.00 23.25 24 ILE B N 1
ATOM 981 C CA . ILE B 1 24 ? -13.017 -11.203 35.676 1.00 22.98 24 ILE B CA 1
ATOM 982 C C . ILE B 1 24 ? -13.723 -12.179 36.579 1.00 24.57 24 ILE B C 1
ATOM 983 O O . ILE B 1 24 ? -13.458 -13.411 36.503 1.00 24.13 24 ILE B O 1
ATOM 988 N N . ASP B 1 25 ? -14.676 -11.635 37.325 1.00 23.96 25 ASP B N 1
ATOM 989 C CA . ASP B 1 25 ? -15.573 -12.377 38.237 1.00 30.17 25 ASP B CA 1
ATOM 990 C C . ASP B 1 25 ? -16.986 -12.272 37.749 1.00 23.23 25 ASP B C 1
ATOM 991 O O . ASP B 1 25 ? -17.604 -11.225 37.845 1.00 28.65 25 ASP B O 1
ATOM 996 N N . PHE B 1 26 ? -17.493 -13.362 37.191 1.00 24.94 26 PHE B N 1
ATOM 997 C CA . PHE B 1 26 ? -18.884 -13.473 36.803 1.00 24.04 26 PHE B CA 1
ATOM 998 C C . PHE B 1 26 ? -19.692 -13.885 38.025 1.00 27.62 26 PHE B C 1
ATOM 999 O O . PHE B 1 26 ? -19.538 -15.040 38.508 1.00 27.16 26 PHE B O 1
ATOM 1007 N N . PHE B 1 27 ? -20.592 -12.998 38.473 1.00 28.11 27 PHE B N 1
ATOM 1008 C CA . PHE B 1 27 ? -21.281 -13.184 39.741 1.00 28.98 27 PHE B CA 1
ATOM 1009 C C . PHE B 1 27 ? -22.793 -13.120 39.598 1.00 30.54 27 PHE B C 1
ATOM 1010 O O . PHE B 1 27 ? -23.369 -12.696 38.597 1.00 29.93 27 PHE B O 1
ATOM 1018 N N . ALA B 1 28 ? -23.447 -13.638 40.632 1.00 35.09 28 ALA B N 1
ATOM 1019 C CA . ALA B 1 28 ? -24.875 -13.508 40.791 1.00 36.57 28 ALA B CA 1
ATOM 1020 C C . ALA B 1 28 ? -25.057 -13.264 42.271 1.00 40.34 28 ALA B C 1
ATOM 1021 O O . ALA B 1 28 ? -24.443 -13.945 43.086 1.00 46.31 28 ALA B O 1
ATOM 1023 N N . THR B 1 29 ? -25.851 -12.264 42.614 1.00 41.93 29 THR B N 1
ATOM 1024 C CA . THR B 1 29 ? -26.033 -11.910 44.017 1.00 44.53 29 THR B CA 1
ATOM 1025 C C . THR B 1 29 ? -26.917 -12.964 44.726 1.00 44.92 29 THR B C 1
ATOM 1026 O O . THR B 1 29 ? -26.737 -13.246 45.920 1.00 48.24 29 THR B O 1
ATOM 1030 N N . TRP B 1 30 ? -27.870 -13.512 43.972 1.00 40.07 30 TRP B N 1
ATOM 1031 C CA . TRP B 1 30 ? -28.637 -14.681 44.362 1.00 41.68 30 TRP B CA 1
ATOM 1032 C C . TRP B 1 30 ? -27.880 -16.021 44.427 1.00 40.33 30 TRP B C 1
ATOM 1033 O O . TRP B 1 30 ? -28.495 -17.047 44.668 1.00 44.26 30 TRP B O 1
ATOM 1044 N N . CYS B 1 31 ? -26.571 -16.032 44.224 1.00 42.41 31 CYS B N 1
ATOM 1045 C CA . CYS B 1 31 ? -25.807 -17.265 44.344 1.00 40.68 31 CYS B CA 1
ATOM 1046 C C . CYS B 1 31 ? -24.890 -17.226 45.559 1.00 38.59 31 CYS B C 1
ATOM 1047 O O . CYS B 1 31 ? -23.912 -16.468 45.597 1.00 34.33 31 CYS B O 1
ATOM 1050 N N . GLY B 1 32 ? -25.214 -18.101 46.537 1.00 39.25 32 GLY B N 1
ATOM 1051 C CA . GLY B 1 32 ? -24.475 -18.214 47.780 1.00 32.94 32 GLY B CA 1
ATOM 1052 C C . GLY B 1 32 ? -22.997 -18.285 47.657 1.00 35.27 32 GLY B C 1
ATOM 1053 O O . GLY B 1 32 ? -22.261 -17.421 48.196 1.00 41.91 32 GLY B O 1
ATOM 1054 N N . PRO B 1 33 ? -22.495 -19.303 46.927 1.00 36.18 33 PRO B N 1
ATOM 1055 C CA . PRO B 1 33 ? -21.042 -19.283 46.756 1.00 33.68 33 PRO B CA 1
ATOM 1056 C C . PRO B 1 33 ? -20.466 -18.013 46.084 1.00 30.66 33 PRO B C 1
ATOM 1057 O O . PRO B 1 33 ? -19.349 -17.638 46.388 1.00 36.00 33 PRO B O 1
ATOM 1061 N N . SER B 1 34 ? -21.214 -17.331 45.242 1.00 32.25 34 SER B N 1
ATOM 1062 C CA . SER B 1 34 ? -20.710 -16.100 44.620 1.00 38.08 34 SER B CA 1
ATOM 1063 C C . SER B 1 34 ? -20.518 -15.025 45.713 1.00 40.93 34 SER B C 1
ATOM 1064 O O . SER B 1 34 ? -19.442 -14.386 45.827 1.00 37.72 34 SER B O 1
ATOM 1067 N N . ARG B 1 35 ? -21.555 -14.879 46.537 1.00 38.39 35 ARG B N 1
ATOM 1068 C CA . ARG B 1 35 ? -21.471 -14.002 47.732 1.00 43.34 35 ARG B CA 1
ATOM 1069 C C . ARG B 1 35 ? -20.230 -14.299 48.598 1.00 43.66 35 ARG B C 1
ATOM 1070 O O . ARG B 1 35 ? -19.501 -13.379 48.935 1.00 46.76 35 ARG B O 1
ATOM 1078 N N . SER B 1 36 ? -19.957 -15.581 48.888 1.00 42.58 36 SER B N 1
ATOM 1079 C CA . SER B 1 36 ? -18.928 -15.946 49.841 1.00 37.92 36 SER B CA 1
ATOM 1080 C C . SER B 1 36 ? -17.588 -15.419 49.441 1.00 39.26 36 SER B C 1
ATOM 1081 O O . SER B 1 36 ? -16.865 -14.874 50.288 1.00 43.34 36 SER B O 1
ATOM 1084 N N . ILE B 1 37 ? -17.226 -15.568 48.161 1.00 36.10 37 ILE B N 1
ATOM 1085 C CA . ILE B 1 37 ? -15.846 -15.281 47.697 1.00 34.76 37 ILE B CA 1
ATOM 1086 C C . ILE B 1 37 ? -15.734 -13.840 47.197 1.00 35.09 37 ILE B C 1
ATOM 1087 O O . ILE B 1 37 ? -14.633 -13.323 47.062 1.00 36.86 37 ILE B O 1
ATOM 1092 N N . SER B 1 38 ? -16.877 -13.215 46.920 1.00 38.30 38 SER B N 1
ATOM 1093 C CA . SER B 1 38 ? -16.916 -11.812 46.438 1.00 44.48 38 SER B CA 1
ATOM 1094 C C . SER B 1 38 ? -16.026 -10.857 47.273 1.00 44.95 38 SER B C 1
ATOM 1095 O O . SER B 1 38 ? -15.187 -10.146 46.717 1.00 41.36 38 SER B O 1
ATOM 1098 N N . PRO B 1 39 ? -16.152 -10.903 48.615 1.00 52.32 39 PRO B N 1
ATOM 1099 C CA . PRO B 1 39 ? -15.246 -10.267 49.588 1.00 50.81 39 PRO B CA 1
ATOM 1100 C C . PRO B 1 39 ? -13.771 -10.492 49.346 1.00 51.19 39 PRO B C 1
ATOM 1101 O O . PRO B 1 39 ? -12.984 -9.541 49.440 1.00 52.42 39 PRO B O 1
ATOM 1105 N N . TYR B 1 40 ? -13.396 -11.746 49.087 1.00 42.95 40 TYR B N 1
ATOM 1106 C CA . TYR B 1 40 ? -12.012 -12.089 48.839 1.00 45.05 40 TYR B CA 1
ATOM 1107 C C . TYR B 1 40 ? -11.548 -11.512 47.488 1.00 42.96 40 TYR B C 1
ATOM 1108 O O . TYR B 1 40 ? -10.462 -10.945 47.377 1.00 40.85 40 TYR B O 1
ATOM 1117 N N . PHE B 1 41 ? -12.372 -11.666 46.455 1.00 44.01 41 PHE B N 1
ATOM 1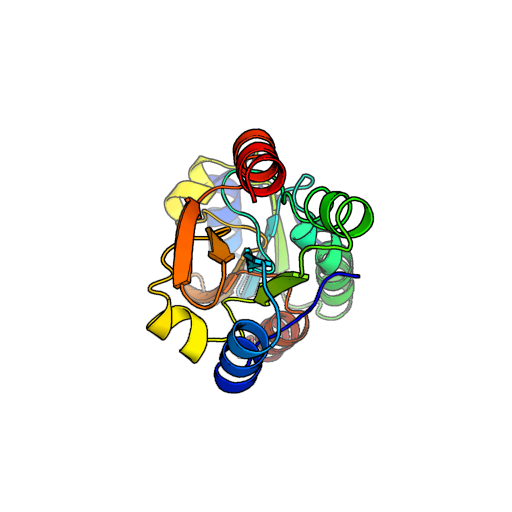118 C CA . PHE B 1 41 ? -12.072 -11.045 45.150 1.00 39.30 41 PHE B CA 1
ATOM 1119 C C . PHE B 1 41 ? -11.765 -9.556 45.347 1.00 37.11 41 PHE B C 1
ATOM 1120 O O . PHE B 1 41 ? -10.730 -9.075 44.868 1.00 36.08 41 PHE B O 1
ATOM 1128 N N . GLU B 1 42 ? -12.690 -8.852 46.009 1.00 39.86 42 GLU B N 1
ATOM 1129 C CA . GLU B 1 42 ? -12.528 -7.410 46.317 1.00 49.69 42 GLU B CA 1
ATOM 1130 C C . GLU B 1 42 ? -11.269 -7.117 47.187 1.00 54.04 42 GLU B C 1
ATOM 1131 O O . GLU B 1 42 ? -10.527 -6.141 46.944 1.00 46.07 42 GLU B O 1
ATOM 1137 N N . GLU B 1 43 ? -10.995 -7.993 48.160 1.00 57.91 43 GLU B N 1
ATOM 1138 C CA . GLU B 1 43 ? -9.776 -7.868 48.959 1.00 57.51 43 GLU B CA 1
ATOM 1139 C C . GLU B 1 43 ? -8.588 -7.933 48.031 1.00 50.66 43 GLU B C 1
ATOM 1140 O O . GLU B 1 43 ? -7.821 -6.987 47.952 1.00 44.39 43 GLU B O 1
ATOM 1146 N N . LEU B 1 44 ? -8.446 -9.058 47.325 1.00 52.22 44 LEU B N 1
ATOM 1147 C CA . LEU B 1 44 ? -7.395 -9.253 46.301 1.00 50.75 44 LEU B CA 1
ATOM 1148 C C . LEU B 1 44 ? -7.261 -8.108 45.298 1.00 47.19 44 LEU B C 1
ATOM 1149 O O . LEU B 1 44 ? -6.156 -7.811 44.873 1.00 44.57 44 LEU B O 1
ATOM 1154 N N . ALA B 1 45 ? -8.380 -7.492 44.911 1.00 45.54 45 ALA B N 1
ATOM 1155 C CA . ALA B 1 45 ? -8.348 -6.332 43.985 1.00 45.31 45 ALA B CA 1
ATOM 1156 C C . ALA B 1 45 ? -7.534 -5.147 44.582 1.00 51.11 45 ALA B C 1
ATOM 1157 O O . ALA B 1 45 ? -6.742 -4.513 43.886 1.00 47.17 45 ALA B O 1
ATOM 1159 N N . GLY B 1 46 ? -7.721 -4.864 45.875 1.00 57.97 46 GLY B N 1
ATOM 1160 C CA . GLY B 1 46 ? -6.821 -3.938 46.614 1.00 58.31 46 GLY B CA 1
ATOM 1161 C C . GLY B 1 46 ? -5.367 -4.411 46.636 1.00 56.66 46 GLY B C 1
ATOM 1162 O O . GLY B 1 46 ? -4.451 -3.696 46.237 1.00 60.43 46 GLY B O 1
ATOM 1163 N N . GLN B 1 47 ? -5.164 -5.639 47.083 1.00 59.77 47 GLN B N 1
ATOM 1164 C CA . GLN B 1 47 ? -3.831 -6.240 47.158 1.00 64.05 47 GLN B CA 1
ATOM 1165 C C . GLN B 1 47 ? -3.031 -6.100 45.857 1.00 66.90 47 GLN B C 1
ATOM 1166 O O . GLN B 1 47 ? -1.974 -5.496 45.890 1.00 60.42 47 GLN B O 1
ATOM 1172 N N . TYR B 1 48 ? -3.534 -6.632 44.726 1.00 69.17 48 TYR B N 1
ATOM 1173 C CA . TYR B 1 48 ? -2.810 -6.565 43.426 1.00 63.32 48 TYR B CA 1
ATOM 1174 C C . TYR B 1 48 ? -3.278 -5.392 42.541 1.00 63.34 48 TYR B C 1
ATOM 1175 O O . TYR B 1 48 ? -4.378 -5.388 41.969 1.00 57.72 48 TYR B O 1
ATOM 1184 N N . ASN B 1 49 ? -2.405 -4.410 42.401 1.00 55.18 49 ASN B N 1
ATOM 1185 C CA . ASN B 1 49 ? -2.803 -3.125 41.856 1.00 58.30 49 ASN B CA 1
ATOM 1186 C C . ASN B 1 49 ? -2.513 -3.035 40.354 1.00 52.84 49 ASN B C 1
ATOM 1187 O O . ASN B 1 49 ? -2.989 -2.104 39.695 1.00 50.66 49 ASN B O 1
ATOM 1192 N N . ASN B 1 50 ? -1.752 -3.997 39.830 1.00 50.05 50 ASN B N 1
ATOM 1193 C CA . ASN B 1 50 ? -1.314 -3.983 38.430 1.00 49.32 50 ASN B CA 1
ATOM 1194 C C . ASN B 1 50 ? -2.170 -4.950 37.594 1.00 43.27 50 ASN B C 1
ATOM 1195 O O . ASN B 1 50 ? -1.797 -5.309 36.486 1.00 48.21 50 ASN B O 1
ATOM 1200 N N . ILE B 1 51 ? -3.299 -5.375 38.142 1.00 43.18 51 ILE B N 1
ATOM 1201 C CA . ILE B 1 51 ? -4.206 -6.249 37.452 1.00 36.61 51 ILE B CA 1
ATOM 1202 C C . ILE B 1 51 ? -5.488 -5.524 37.550 1.00 37.94 51 ILE B C 1
ATOM 1203 O O . ILE B 1 51 ? -5.741 -4.904 38.567 1.00 37.03 51 ILE B O 1
ATOM 1208 N N . LYS B 1 52 ? -6.309 -5.550 36.499 1.00 33.95 52 LYS B N 1
ATOM 1209 C CA . LYS B 1 52 ? -7.604 -4.880 36.557 1.00 29.80 52 LYS B CA 1
ATOM 1210 C C . LYS B 1 52 ? -8.511 -5.973 36.938 1.00 30.20 52 LYS B C 1
ATOM 1211 O O . LYS B 1 52 ? -8.520 -7.011 36.273 1.00 29.48 52 LYS B O 1
ATOM 1217 N N . PHE B 1 53 ? -9.343 -5.719 37.932 1.00 29.87 53 PHE B N 1
ATOM 1218 C CA . PHE B 1 53 ? -10.251 -6.705 38.432 1.00 29.47 53 PHE B CA 1
ATOM 1219 C C . PHE B 1 53 ? -11.596 -6.221 38.019 1.00 27.82 53 PHE B C 1
ATOM 1220 O O . PHE B 1 53 ? -11.889 -5.068 38.249 1.00 29.29 53 PHE B O 1
ATOM 1228 N N . VAL B 1 54 ? -12.431 -7.103 37.441 1.00 27.23 54 VAL B N 1
ATOM 1229 C CA . VAL B 1 54 ? -13.759 -6.788 36.899 1.00 26.10 54 VAL B CA 1
ATOM 1230 C C . VAL B 1 54 ? -14.862 -7.723 37.436 1.00 26.93 54 VAL B C 1
ATOM 1231 O O . VAL B 1 54 ? -14.682 -8.905 37.473 1.00 30.38 54 VAL B O 1
ATOM 1235 N N . LYS B 1 55 ? -16.010 -7.176 37.785 1.00 27.34 55 LYS B N 1
ATOM 1236 C CA . LYS B 1 55 ? -17.215 -7.922 38.023 1.00 28.63 55 LYS B CA 1
ATOM 1237 C C . LYS B 1 55 ? -18.242 -7.725 36.946 1.00 25.58 55 LYS B C 1
ATOM 1238 O O . LYS B 1 55 ? -18.615 -6.592 36.622 1.00 24.59 55 LYS B O 1
ATOM 1244 N N . VAL B 1 56 ? -18.797 -8.841 36.471 1.00 24.17 56 VAL B N 1
ATOM 1245 C CA . VAL B 1 56 ? -19.819 -8.891 35.454 1.00 26.67 56 VAL B CA 1
ATOM 1246 C C . VAL B 1 56 ? -20.970 -9.576 36.154 1.00 30.14 56 VAL B C 1
ATOM 1247 O O . VAL B 1 56 ? -20.810 -10.650 36.645 1.00 28.01 56 VAL B O 1
ATOM 1251 N N . ASP B 1 57 ? -22.099 -8.889 36.261 1.00 29.95 57 ASP B N 1
ATOM 1252 C CA . ASP B 1 57 ? -23.340 -9.433 36.748 1.00 31.19 57 ASP B CA 1
ATOM 1253 C C . ASP B 1 57 ? -24.056 -10.188 35.651 1.00 34.96 57 ASP B C 1
ATOM 1254 O O . ASP B 1 57 ? -24.470 -9.595 34.664 1.00 36.75 57 ASP B O 1
ATOM 1259 N N . VAL B 1 58 ? -24.247 -11.496 35.849 1.00 34.56 58 VAL B N 1
ATOM 1260 C CA . VAL B 1 58 ? -24.781 -12.362 34.822 1.00 31.42 58 VAL B CA 1
ATOM 1261 C C . VAL B 1 58 ? -26.255 -12.066 34.512 1.00 34.79 58 VAL B C 1
ATOM 1262 O O . VAL B 1 58 ? -26.711 -12.237 33.385 1.00 33.03 58 VAL B O 1
ATOM 1266 N N . ASP B 1 59 ? -26.988 -11.578 35.498 1.00 34.82 59 ASP B N 1
ATOM 1267 C CA . ASP B 1 59 ? -28.357 -11.151 35.281 1.00 39.95 59 ASP B CA 1
ATOM 1268 C C . ASP B 1 59 ? -28.488 -9.865 34.411 1.00 42.32 59 ASP B C 1
ATOM 1269 O O . ASP B 1 59 ? -29.597 -9.513 34.011 1.00 41.43 59 ASP B O 1
ATOM 1274 N N . GLN B 1 60 ? -27.392 -9.130 34.226 1.00 38.54 60 GLN B N 1
ATOM 1275 C CA . GLN B 1 60 ? -27.408 -7.902 33.443 1.00 40.73 60 GLN B CA 1
ATOM 1276 C C . GLN B 1 60 ? -26.513 -7.996 32.182 1.00 38.17 60 GLN B C 1
ATOM 1277 O O . GLN B 1 60 ? -26.443 -7.042 31.417 1.00 33.45 60 GLN B O 1
ATOM 1283 N N . ALA B 1 61 ? -25.875 -9.148 31.958 1.00 34.10 61 ALA B N 1
ATOM 1284 C CA . ALA B 1 61 ? -24.756 -9.249 31.016 1.00 32.58 61 ALA B CA 1
ATOM 1285 C C . ALA B 1 61 ? -24.869 -10.443 30.081 1.00 32.42 61 ALA B C 1
ATOM 1286 O O . ALA B 1 61 ? -23.895 -11.147 29.877 1.00 33.20 61 ALA B O 1
ATOM 1288 N N . GLU B 1 62 ? -26.065 -10.633 29.497 1.00 33.88 62 GLU B N 1
ATOM 1289 C CA . GLU B 1 62 ? -26.371 -11.830 28.699 1.00 35.77 62 GLU B CA 1
ATOM 1290 C C . GLU B 1 62 ? -25.382 -11.994 27.558 1.00 35.08 62 GLU B C 1
ATOM 1291 O O . GLU B 1 62 ? -24.772 -13.062 27.410 1.00 36.56 62 GLU B O 1
ATOM 1293 N N . GLU B 1 63 ? -25.188 -10.923 26.782 1.00 34.70 63 GLU B N 1
ATOM 1294 C CA . GLU B 1 63 ? -24.323 -11.006 25.593 1.00 36.64 63 GLU B CA 1
ATOM 1295 C C . GLU B 1 63 ? -22.926 -11.360 26.029 1.00 29.93 63 GLU B C 1
ATOM 1296 O O . GLU B 1 63 ? -22.200 -12.104 25.317 1.00 32.24 63 GLU B O 1
ATOM 1302 N N . ILE B 1 64 ? -22.482 -10.819 27.178 1.00 30.25 64 ILE B N 1
ATOM 1303 C CA . ILE B 1 64 ? -21.148 -11.215 27.630 1.00 28.34 64 ILE B CA 1
ATOM 1304 C C . ILE B 1 64 ? -21.176 -12.754 27.997 1.00 26.89 64 ILE B C 1
ATOM 1305 O O . ILE B 1 64 ? -20.275 -13.555 27.587 1.00 26.60 64 ILE B O 1
ATOM 1310 N N . CYS B 1 65 ? -22.210 -13.151 28.749 1.00 27.32 65 CYS B N 1
ATOM 1311 C CA . CYS B 1 65 ? -22.284 -14.543 29.217 1.00 27.38 65 CYS B CA 1
ATOM 1312 C C . CYS B 1 65 ? -22.270 -15.493 27.992 1.00 27.42 65 CYS B C 1
ATOM 1313 O O . CYS B 1 65 ? -21.526 -16.534 28.020 1.00 23.13 65 CYS B O 1
ATOM 1316 N N . VAL B 1 66 ? -22.920 -15.056 26.883 1.00 28.42 66 VAL B N 1
ATOM 1317 C CA . VAL B 1 66 ? -22.873 -15.839 25.636 1.00 28.72 66 VAL B CA 1
ATOM 1318 C C . VAL B 1 66 ? -21.511 -15.916 25.026 1.00 29.66 66 VAL B C 1
ATOM 1319 O O . VAL B 1 66 ? -21.046 -16.997 24.747 1.00 29.23 66 VAL B O 1
ATOM 1323 N N . ASN B 1 67 ? -20.836 -14.791 24.821 1.00 31.29 67 ASN B N 1
ATOM 1324 C CA . ASN B 1 67 ? -19.507 -14.810 24.157 1.00 35.93 67 ASN B CA 1
ATOM 1325 C C . ASN B 1 67 ? -18.466 -15.584 24.948 1.00 31.33 67 ASN B C 1
ATOM 1326 O O . ASN B 1 67 ? -17.478 -16.167 24.403 1.00 33.88 67 ASN B O 1
ATOM 1331 N N . TYR B 1 68 ? -18.650 -15.545 26.269 1.00 29.79 68 TYR B N 1
ATOM 1332 C CA . TYR B 1 68 ? -17.736 -16.192 27.178 1.00 25.78 68 TYR B CA 1
ATOM 1333 C C . TYR B 1 68 ? -18.142 -17.601 27.582 1.00 26.19 68 TYR B C 1
ATOM 1334 O O . TYR B 1 68 ? -17.356 -18.280 28.240 1.00 27.94 68 TYR B O 1
ATOM 1343 N N A LYS B 1 69 ? -19.342 -18.017 27.179 0.50 27.62 69 LYS B N 1
ATOM 1344 N N B LYS B 1 69 ? -19.317 -18.054 27.151 0.50 29.20 69 LYS B N 1
ATOM 1345 C CA A LYS B 1 69 ? -19.889 -19.334 27.531 0.50 30.75 69 LYS B CA 1
ATOM 1346 C CA B LYS B 1 69 ? -19.827 -19.382 27.530 0.50 33.71 69 LYS B CA 1
ATOM 1347 C C A LYS B 1 69 ? -19.961 -19.514 29.056 0.50 29.59 69 LYS B C 1
ATOM 1348 C C B LYS B 1 69 ? -19.916 -19.508 29.069 0.50 31.15 69 LYS B C 1
ATOM 1349 O O A LYS B 1 69 ? -19.613 -20.566 29.566 0.50 27.70 69 LYS B O 1
ATOM 1350 O O B LYS B 1 69 ? -19.507 -20.525 29.609 0.50 28.93 69 LYS B O 1
ATOM 1361 N N . VAL B 1 70 ? -20.411 -18.472 29.756 1.00 30.04 70 VAL B N 1
ATOM 1362 C CA . VAL B 1 70 ? -20.539 -18.530 31.204 1.00 28.42 70 VAL B CA 1
ATOM 1363 C C . VAL B 1 70 ? -21.919 -18.983 31.489 1.00 27.08 70 VAL B C 1
ATOM 1364 O O . VAL B 1 70 ? -22.841 -18.341 31.081 1.00 26.50 70 VAL B O 1
ATOM 1368 N N . ARG B 1 71 ? -22.045 -20.159 32.120 1.00 25.40 71 ARG B N 1
ATOM 1369 C CA . ARG B 1 71 ? -23.326 -20.697 32.605 1.00 26.73 71 ARG B CA 1
ATOM 1370 C C . ARG B 1 71 ? -23.319 -21.044 34.105 1.00 27.13 71 ARG B C 1
ATOM 1371 O O . ARG B 1 71 ? -24.255 -21.686 34.596 1.00 31.13 71 ARG B O 1
ATOM 1379 N N . SER B 1 72 ? -22.292 -20.617 34.831 1.00 26.14 72 SER B N 1
ATOM 1380 C CA . SER B 1 72 ? -22.214 -20.969 36.229 1.00 26.39 72 SER B CA 1
ATOM 1381 C C . SER B 1 72 ? -21.450 -19.898 36.914 1.00 27.88 72 SER B C 1
ATOM 1382 O O . SER B 1 72 ? -20.594 -19.219 36.307 1.00 28.53 72 SER B O 1
ATOM 1385 N N . MET B 1 73 ? -21.797 -19.712 38.180 1.00 32.83 73 MET B N 1
ATOM 1386 C CA . MET B 1 73 ? -21.132 -18.729 38.985 1.00 33.82 73 MET B CA 1
ATOM 1387 C C . MET B 1 73 ? -20.900 -19.163 40.435 1.00 35.18 73 MET B C 1
ATOM 1388 O O . MET B 1 73 ? -21.666 -19.910 40.998 1.00 33.47 73 MET B O 1
ATOM 1393 N N . PRO B 1 74 ? -19.817 -18.676 41.022 1.00 35.99 74 PRO B N 1
ATOM 1394 C CA . PRO B 1 74 ? -18.919 -17.717 40.389 1.00 34.46 74 PRO B CA 1
ATOM 1395 C C . PRO B 1 74 ? -17.952 -18.351 39.390 1.00 30.26 74 PRO B C 1
ATOM 1396 O O . PRO B 1 74 ? -17.459 -19.442 39.647 1.00 26.82 74 PRO B O 1
ATOM 1400 N N . THR B 1 75 ? -17.659 -17.638 38.278 1.00 29.72 75 THR B N 1
ATOM 1401 C CA . THR B 1 75 ? -16.656 -18.100 37.299 1.00 25.77 75 THR B CA 1
ATOM 1402 C C . THR B 1 75 ? -15.642 -17.033 37.161 1.00 23.13 75 THR B C 1
ATOM 1403 O O . THR B 1 75 ? -15.994 -15.895 36.940 1.00 21.02 75 THR B O 1
ATOM 1407 N N . PHE B 1 76 ? -14.380 -17.381 37.313 1.00 25.10 76 PHE B N 1
ATOM 1408 C CA . PHE B 1 76 ? -13.309 -16.414 37.207 1.00 27.17 76 PHE B CA 1
ATOM 1409 C C . PHE B 1 76 ? -12.526 -16.697 35.947 1.00 27.48 76 PHE B C 1
ATOM 1410 O O . PHE B 1 76 ? -12.214 -17.864 35.689 1.00 24.71 76 PHE B O 1
ATOM 1418 N N . VAL B 1 77 ? -12.183 -15.626 35.210 1.00 25.32 77 VAL B N 1
ATOM 1419 C CA . VAL B 1 77 ? -11.491 -15.722 33.929 1.00 24.78 77 VAL B CA 1
ATOM 1420 C C . VAL B 1 77 ? -10.309 -14.806 33.868 1.00 22.51 77 VAL B C 1
ATOM 1421 O O . VAL B 1 77 ? -10.404 -13.600 34.176 1.00 22.21 77 VAL B O 1
ATOM 1425 N N . LEU B 1 78 ? -9.161 -15.370 33.498 1.00 24.31 78 LEU B N 1
ATOM 1426 C CA . LEU B 1 78 ? -7.964 -14.603 33.305 1.00 24.36 78 LEU B CA 1
ATOM 1427 C C . LEU B 1 78 ? -7.672 -14.324 31.829 1.00 24.99 78 LEU B C 1
ATOM 1428 O O . LEU B 1 78 ? -7.496 -15.227 31.017 1.00 24.24 78 LEU B O 1
ATOM 1433 N N . VAL B 1 79 ? -7.605 -13.033 31.511 1.00 29.26 79 VAL B N 1
ATOM 1434 C CA . VAL B 1 79 ? -7.313 -12.525 30.153 1.00 25.51 79 VAL B CA 1
ATOM 1435 C C . VAL B 1 79 ? -5.993 -11.769 30.224 1.00 26.22 79 VAL B C 1
ATOM 1436 O O . VAL B 1 79 ? -5.838 -10.859 31.031 1.00 33.00 79 VAL B O 1
ATOM 1440 N N . LYS B 1 80 ? -5.024 -12.152 29.415 1.00 23.91 80 LYS B N 1
ATOM 1441 C CA . LYS B 1 80 ? -3.770 -11.445 29.382 1.00 28.35 80 LYS B CA 1
ATOM 1442 C C . LYS B 1 80 ? -3.410 -11.119 27.969 1.00 26.89 80 LYS B C 1
ATOM 1443 O O . LYS B 1 80 ? -3.508 -12.003 27.126 1.00 27.44 80 LYS B O 1
ATOM 1449 N N . ASP B 1 81 ? -2.950 -9.888 27.702 1.00 27.08 81 ASP B N 1
ATOM 1450 C CA . ASP B 1 81 ? -2.626 -9.440 26.318 1.00 27.91 81 ASP B CA 1
ATOM 1451 C C . ASP B 1 81 ? -3.759 -9.778 25.341 1.00 26.65 81 ASP B C 1
ATOM 1452 O O . ASP B 1 81 ? -3.504 -10.241 24.228 1.00 26.31 81 ASP B O 1
ATOM 1457 N N . GLY B 1 82 ? -4.986 -9.599 25.825 1.00 26.46 82 GLY B N 1
ATOM 1458 C CA . GLY B 1 82 ? -6.194 -9.778 25.033 1.00 28.90 82 GLY B CA 1
ATOM 1459 C C . GLY B 1 82 ? -6.609 -11.205 24.752 1.00 27.10 82 GLY B C 1
ATOM 1460 O O . GLY B 1 82 ? -7.533 -11.419 23.998 1.00 25.73 82 GLY B O 1
ATOM 1461 N N . ILE B 1 83 ? -5.929 -12.178 25.348 1.00 24.20 83 ILE B N 1
ATOM 1462 C CA . ILE B 1 83 ? -6.259 -13.564 25.121 1.00 25.44 83 ILE B CA 1
ATOM 1463 C C . ILE B 1 83 ? -6.642 -14.232 26.461 1.00 25.88 83 ILE B C 1
ATOM 1464 O O . ILE B 1 83 ? -5.944 -14.038 27.490 1.00 25.01 83 ILE B O 1
ATOM 1469 N N . GLU B 1 84 ? -7.749 -14.961 26.444 1.00 26.65 84 GLU B N 1
ATOM 1470 C CA . GLU B 1 84 ? -8.142 -15.703 27.645 1.00 26.74 84 GLU B CA 1
ATOM 1471 C C . GLU B 1 84 ? -7.086 -16.804 27.907 1.00 30.02 84 GLU B C 1
ATOM 1472 O O . GLU B 1 84 ? -6.772 -17.607 27.035 1.00 32.57 84 GLU B O 1
ATOM 1478 N N . GLN B 1 85 ? -6.503 -16.758 29.095 1.00 33.44 85 GLN B N 1
ATOM 1479 C CA . GLN B 1 85 ? -5.445 -17.687 29.527 1.00 32.62 85 GLN B CA 1
ATOM 1480 C C . GLN B 1 85 ? -5.982 -18.913 30.309 1.00 33.24 85 GLN B C 1
ATOM 1481 O O . GLN B 1 85 ? -5.487 -20.028 30.146 1.00 32.85 85 GLN B O 1
ATOM 1487 N N . LYS B 1 86 ? -7.024 -18.707 31.108 1.00 31.69 86 LYS B N 1
ATOM 1488 C CA . LYS B 1 86 ? -7.410 -19.610 32.179 1.00 33.45 86 LYS B CA 1
ATOM 1489 C C . LYS B 1 86 ? -8.745 -19.165 32.714 1.00 28.95 86 LYS B C 1
ATOM 1490 O O . LYS B 1 86 ? -9.053 -17.985 32.758 1.00 27.16 86 LYS B O 1
ATOM 1496 N N . ARG B 1 87 ? -9.482 -20.120 33.237 1.00 26.01 87 ARG B N 1
ATOM 1497 C CA . ARG B 1 87 ? -10.763 -19.875 33.846 1.00 28.16 87 ARG B CA 1
ATOM 1498 C C . ARG B 1 87 ? -11.043 -21.045 34.836 1.00 30.23 87 ARG B C 1
ATOM 1499 O O . ARG B 1 87 ? -10.422 -22.119 34.691 1.00 27.19 87 ARG B O 1
ATOM 1507 N N . PHE B 1 88 ? -11.956 -20.810 35.787 1.00 26.93 88 PHE B N 1
ATOM 1508 C CA . PHE B 1 88 ? -12.452 -21.847 36.671 1.00 28.37 88 PHE B CA 1
ATOM 1509 C C . PHE B 1 88 ? -13.726 -21.348 37.274 1.00 28.84 88 PHE B C 1
ATOM 1510 O O . PHE B 1 88 ? -13.970 -20.121 37.355 1.00 24.79 88 PHE B O 1
ATOM 1518 N N . SER B 1 89 ? -14.587 -22.281 37.654 1.00 28.87 89 SER B N 1
ATOM 1519 C CA . SER B 1 89 ? -15.798 -21.948 38.306 1.00 27.38 89 SER B CA 1
ATOM 1520 C C . SER B 1 89 ? -15.767 -22.441 39.753 1.00 34.03 89 SER B C 1
ATOM 1521 O O . SER B 1 89 ? -15.120 -23.441 40.107 1.00 34.81 89 SER B O 1
ATOM 1524 N N . GLY B 1 90 ? -16.522 -21.768 40.598 1.00 35.73 90 GLY B N 1
ATOM 1525 C CA . GLY B 1 90 ? -16.579 -22.171 41.986 1.00 37.63 90 GLY B CA 1
ATOM 1526 C C . GLY B 1 90 ? -15.855 -21.244 42.929 1.00 37.19 90 GLY B C 1
ATOM 1527 O O . GLY B 1 90 ? -14.884 -20.583 42.579 1.00 32.83 90 GLY B O 1
ATOM 1528 N N . ALA B 1 91 ? -16.347 -21.217 44.157 1.00 41.87 91 ALA B N 1
ATOM 1529 C CA . ALA B 1 91 ? -15.761 -20.378 45.204 1.00 39.66 91 ALA B CA 1
ATOM 1530 C C . ALA B 1 91 ? -14.619 -21.107 45.820 1.00 44.68 91 ALA B C 1
ATOM 1531 O O . ALA B 1 91 ? -14.782 -21.682 46.901 1.00 51.88 91 ALA B O 1
ATOM 1533 N N . ASP B 1 92 ? -13.471 -21.107 45.139 1.00 43.11 92 ASP B N 1
ATOM 1534 C CA . ASP B 1 92 ? -12.270 -21.710 45.659 1.00 43.23 92 ASP B CA 1
ATOM 1535 C C . ASP B 1 92 ? -11.211 -20.654 45.743 1.00 48.38 92 ASP B C 1
ATOM 1536 O O . ASP B 1 92 ? -10.596 -20.275 44.720 1.00 49.93 92 ASP B O 1
ATOM 1541 N N . ARG B 1 93 ? -10.916 -20.266 46.988 1.00 49.04 93 ARG B N 1
ATOM 1542 C CA . ARG B 1 93 ? -10.173 -19.080 47.273 1.00 46.40 93 ARG B CA 1
ATOM 1543 C C . ARG B 1 93 ? -8.770 -19.313 46.863 1.00 50.15 93 ARG B C 1
ATOM 1544 O O . ARG B 1 93 ? -8.072 -18.362 46.524 1.00 55.25 93 ARG B O 1
ATOM 1552 N N . ASN B 1 94 ? -8.356 -20.585 46.864 1.00 55.48 94 ASN B N 1
ATOM 1553 C CA . ASN B 1 94 ? -6.961 -20.936 46.589 1.00 58.82 94 ASN B CA 1
ATOM 1554 C C . ASN B 1 94 ? -6.683 -20.862 45.104 1.00 50.32 94 ASN B C 1
ATOM 1555 O O . ASN B 1 94 ? -5.666 -20.313 44.702 1.00 50.64 94 ASN B O 1
ATOM 1560 N N . ALA B 1 95 ? -7.611 -21.383 44.313 1.00 49.44 95 ALA B N 1
ATOM 1561 C CA . ALA B 1 95 ? -7.593 -21.275 42.851 1.00 46.73 95 ALA B CA 1
ATOM 1562 C C . ALA B 1 95 ? -7.517 -19.808 42.416 1.00 40.56 95 ALA B C 1
ATOM 1563 O O . ALA B 1 95 ? -6.792 -19.448 41.468 1.00 39.34 95 ALA B O 1
ATOM 1565 N N . LEU B 1 96 ? -8.271 -18.966 43.112 1.00 39.89 96 LEU B N 1
ATOM 1566 C CA . LEU B 1 96 ? -8.279 -17.532 42.795 1.00 42.34 96 LEU B CA 1
ATOM 1567 C C . LEU B 1 96 ? -6.941 -16.848 43.088 1.00 46.80 96 LEU B C 1
ATOM 1568 O O . LEU B 1 96 ? -6.540 -15.902 42.386 1.00 41.70 96 LEU B O 1
ATOM 1573 N N . LYS B 1 97 ? -6.244 -17.337 44.125 1.00 47.48 97 LYS B N 1
ATOM 1574 C CA . LYS B 1 97 ? -4.950 -16.810 44.517 1.00 39.45 97 LYS B CA 1
ATOM 1575 C C . LYS B 1 97 ? -3.922 -17.230 43.513 1.00 43.14 97 LYS B C 1
ATOM 1576 O O . LYS B 1 97 ? -3.115 -16.409 43.078 1.00 47.58 97 LYS B O 1
ATOM 1578 N N . GLN B 1 98 ? -3.938 -18.497 43.135 1.00 43.89 98 GLN B N 1
ATOM 1579 C CA . GLN B 1 98 ? -3.019 -18.979 42.120 1.00 50.00 98 GLN B CA 1
ATOM 1580 C C . GLN B 1 98 ? -3.206 -18.090 40.898 1.00 47.48 98 GLN B C 1
ATOM 1581 O O . GLN B 1 98 ? -2.257 -17.420 40.462 1.00 45.55 98 GLN B O 1
ATOM 1587 N N . MET B 1 99 ? -4.424 -18.068 40.357 1.00 47.30 99 MET B N 1
ATOM 1588 C CA . MET B 1 99 ? -4.751 -17.219 39.159 1.00 43.84 99 MET B CA 1
ATOM 1589 C C . MET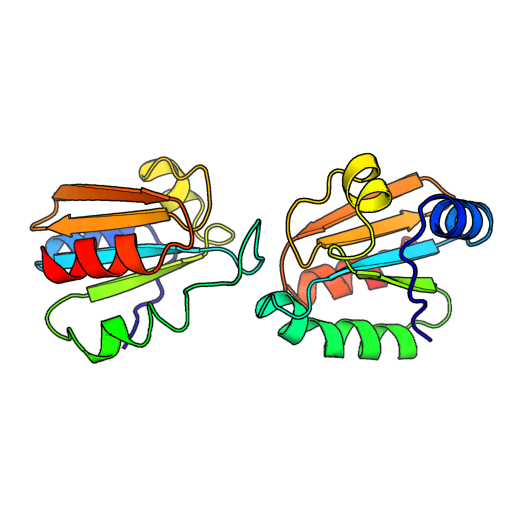 B 1 99 ? -4.170 -15.795 39.282 1.00 44.38 99 MET B C 1
ATOM 1590 O O . MET B 1 99 ? -3.430 -15.326 38.414 1.00 48.74 99 MET B O 1
ATOM 1595 N N . VAL B 1 100 ? -4.471 -15.134 40.393 1.00 47.57 100 VAL B N 1
ATOM 1596 C CA . VAL B 1 100 ? -4.001 -13.775 40.625 1.00 49.80 100 VAL B CA 1
ATOM 1597 C C . VAL B 1 100 ? -2.477 -13.721 40.747 1.00 56.35 100 VAL B C 1
ATOM 1598 O O . VAL B 1 100 ? -1.829 -12.858 40.139 1.00 45.63 100 VAL B O 1
ATOM 1602 N N . GLU B 1 101 ? -1.904 -14.658 41.500 1.00 63.43 101 GLU B N 1
ATOM 1603 C CA . GLU B 1 101 ? -0.443 -14.765 41.600 1.00 71.19 101 GLU B CA 1
ATOM 1604 C C . GLU B 1 101 ? 0.197 -15.129 40.261 1.00 66.24 101 GLU B C 1
ATOM 1605 O O . GLU B 1 101 ? 1.181 -14.500 39.877 1.00 69.04 101 GLU B O 1
ATOM 1611 N N . THR B 1 102 ? -0.330 -16.140 39.565 1.00 62.63 102 THR B N 1
ATOM 1612 C CA . THR B 1 102 ? 0.318 -16.626 38.338 1.00 62.77 102 THR B CA 1
ATOM 1613 C C . THR B 1 102 ? -0.185 -15.864 37.116 1.00 66.16 102 THR B C 1
ATOM 1614 O O . THR B 1 102 ? -0.273 -16.432 36.024 1.00 66.68 102 THR B O 1
ATOM 1618 N N . ALA B 1 103 ? -0.515 -14.588 37.265 1.00 59.87 103 ALA B N 1
ATOM 1619 C CA . ALA B 1 103 ? -0.826 -13.808 36.085 1.00 63.27 103 ALA B CA 1
ATOM 1620 C C . ALA B 1 103 ? 0.337 -13.778 35.098 1.00 80.58 103 ALA B C 1
ATOM 1621 O O . ALA B 1 103 ? 0.180 -13.187 34.028 1.00 93.24 103 ALA B O 1
ATOM 1623 N N . HIS B 1 104 ? 1.487 -14.403 35.439 1.00 87.85 104 HIS B N 1
ATOM 1624 C CA . HIS B 1 104 ? 2.645 -14.500 34.527 1.00 87.06 104 HIS B CA 1
ATOM 1625 C C . HIS B 1 104 ? 3.104 -13.061 34.386 1.00 87.69 104 HIS B C 1
ATOM 1626 O O . HIS B 1 104 ? 3.751 -12.663 33.413 1.00 82.95 104 HIS B O 1
ATOM 1633 N N . HIS B 1 105 ? 2.776 -12.308 35.431 1.00 89.71 105 HIS B N 1
ATOM 1634 C CA . HIS B 1 105 ? 2.216 -10.977 35.287 1.00 86.79 105 HIS B CA 1
ATOM 1635 C C . HIS B 1 105 ? 2.522 -10.289 33.975 1.00 87.37 105 HIS B C 1
ATOM 1636 O O . HIS B 1 105 ? 1.700 -9.504 33.505 1.00 80.72 105 HIS B O 1
#